Protein AF-D3SUG8-F1 (afdb_monomer_lite)

pLDDT: mean 77.06, std 14.97, range [38.28, 94.25]

Sequence (191 aa):
MTDEDDLIGHPLEKVPTREPDDTCNGRRKQKQDGQIVRDGEDRVLFGGYCQLTSGWGTEIDHGRCRKHGGGSTGPKTEEGKETSSQNALKHGAFCEHFTSSLTEGESEAFEDAYDHLGDPGDAQDVARAAASMCLLQFRRSGDERFLRRFEGLCDKFGIAPADELEVSGSVTLEDAFMRNLKQANGHEVDD

Structure (mmCIF, N/CA/C/O backbone):
data_AF-D3SUG8-F1
#
_entry.id   AF-D3SUG8-F1
#
loop_
_atom_site.group_PDB
_atom_site.id
_atom_site.type_symbol
_atom_site.label_atom_id
_atom_site.label_alt_id
_atom_site.label_comp_id
_atom_site.label_asym_id
_atom_site.label_entity_id
_atom_site.label_seq_id
_atom_site.pdbx_PDB_ins_code
_atom_site.Cartn_x
_atom_site.Cartn_y
_atom_site.Cartn_z
_atom_site.occupancy
_atom_site.B_iso_or_equiv
_atom_site.auth_seq_id
_atom_site.auth_comp_id
_atom_site.auth_asym_id
_atom_site.auth_atom_id
_atom_site.pdbx_PDB_model_num
ATOM 1 N N . MET A 1 1 ? 29.058 -10.458 -23.367 1.00 58.41 1 MET A N 1
ATOM 2 C CA . MET A 1 1 ? 27.812 -9.667 -23.362 1.00 58.41 1 MET A CA 1
ATOM 3 C C . MET A 1 1 ? 26.737 -10.634 -23.820 1.00 58.41 1 MET A C 1
ATOM 5 O O . MET A 1 1 ? 26.926 -11.200 -24.885 1.00 58.41 1 MET A O 1
ATOM 9 N N . THR A 1 2 ? 25.750 -10.964 -22.986 1.00 70.94 2 THR A N 1
ATOM 10 C CA . THR A 1 2 ? 24.701 -11.926 -23.372 1.00 70.94 2 THR A CA 1
ATOM 11 C C . THR A 1 2 ? 23.875 -11.325 -24.499 1.00 70.94 2 THR A C 1
ATOM 13 O O . THR A 1 2 ? 23.474 -10.160 -24.383 1.00 70.94 2 THR A O 1
ATOM 16 N N . ASP A 1 3 ? 23.668 -12.087 -25.568 1.00 84.69 3 ASP A N 1
ATOM 17 C CA . ASP A 1 3 ? 22.854 -11.639 -26.691 1.00 84.69 3 ASP A CA 1
ATOM 18 C C . ASP A 1 3 ? 21.400 -11.433 -26.230 1.00 84.69 3 ASP A C 1
ATOM 20 O O . ASP A 1 3 ? 20.927 -12.102 -25.310 1.00 84.69 3 ASP A O 1
ATOM 24 N N . GLU A 1 4 ? 20.703 -10.449 -26.798 1.00 84.94 4 GLU A N 1
ATOM 25 C CA . GLU A 1 4 ? 19.290 -10.207 -26.475 1.00 84.94 4 GLU A CA 1
ATOM 26 C C . GLU A 1 4 ? 18.428 -11.406 -26.875 1.00 84.94 4 GLU A C 1
ATOM 28 O O . GLU A 1 4 ? 17.533 -11.787 -26.117 1.00 84.94 4 GLU A O 1
ATOM 33 N N . ASP A 1 5 ? 18.743 -12.021 -28.014 1.00 86.62 5 ASP A N 1
ATOM 34 C CA . ASP A 1 5 ? 18.001 -13.158 -28.555 1.00 86.62 5 ASP A CA 1
ATOM 35 C C . ASP A 1 5 ? 18.054 -14.378 -27.623 1.00 86.62 5 ASP A C 1
ATOM 37 O O . ASP A 1 5 ? 17.048 -15.071 -27.464 1.00 86.62 5 ASP A O 1
ATOM 41 N N . ASP A 1 6 ? 19.167 -14.569 -26.906 1.00 88.81 6 ASP A N 1
ATOM 42 C CA . ASP A 1 6 ? 19.329 -15.633 -25.906 1.00 88.81 6 ASP A CA 1
ATOM 43 C C . ASP A 1 6 ? 18.456 -15.421 -24.658 1.00 88.81 6 ASP A C 1
ATOM 45 O O . ASP A 1 6 ? 18.226 -16.346 -23.882 1.00 88.81 6 ASP A O 1
ATOM 49 N N . LEU A 1 7 ? 17.981 -14.194 -24.423 1.00 89.81 7 LEU A N 1
ATOM 50 C CA . LEU A 1 7 ? 17.173 -13.840 -23.254 1.00 89.81 7 LEU A CA 1
ATOM 51 C C . LEU A 1 7 ? 15.669 -13.917 -23.545 1.00 89.81 7 LEU A C 1
ATOM 53 O O . LEU A 1 7 ? 14.864 -13.947 -22.606 1.00 89.81 7 LEU A O 1
ATOM 57 N N . ILE A 1 8 ? 15.265 -13.940 -24.818 1.00 88.75 8 ILE A N 1
ATOM 58 C CA . ILE A 1 8 ? 13.855 -14.013 -25.213 1.00 88.75 8 ILE A CA 1
ATOM 59 C C . ILE A 1 8 ? 13.256 -15.333 -24.721 1.00 88.75 8 ILE A C 1
ATOM 61 O O . ILE A 1 8 ? 13.786 -16.413 -24.953 1.00 88.75 8 ILE A O 1
ATOM 65 N N . GLY A 1 9 ? 12.117 -15.245 -24.034 1.00 88.00 9 GLY A N 1
ATOM 66 C CA . GLY A 1 9 ? 11.463 -16.411 -23.439 1.00 88.00 9 GLY A CA 1
ATOM 67 C C . GLY A 1 9 ? 11.942 -16.760 -22.025 1.00 88.00 9 GLY A C 1
ATOM 68 O O . GLY A 1 9 ? 11.391 -17.664 -21.403 1.00 88.00 9 GLY A O 1
ATOM 69 N N . HIS A 1 10 ? 12.900 -16.026 -21.455 1.00 90.75 10 HIS A N 1
ATOM 70 C CA . HIS A 1 10 ? 13.210 -16.160 -20.034 1.00 90.75 10 HIS A CA 1
ATOM 71 C C . HIS A 1 10 ? 12.203 -15.400 -19.151 1.00 90.75 10 HIS A C 1
ATOM 73 O O . HIS A 1 10 ? 11.642 -14.377 -19.567 1.00 90.75 10 HIS A O 1
ATOM 79 N N . PRO A 1 11 ? 11.989 -15.847 -17.897 1.00 90.94 11 PRO A N 1
ATOM 80 C CA . PRO A 1 11 ? 11.276 -15.063 -16.896 1.00 90.94 11 PRO A CA 1
ATOM 81 C C . PRO A 1 11 ? 11.934 -13.693 -16.699 1.00 90.94 11 PRO A C 1
ATOM 83 O O . PRO A 1 11 ? 13.156 -13.597 -16.581 1.00 90.94 11 PRO A O 1
ATOM 86 N N . LEU A 1 12 ? 11.125 -12.634 -16.612 1.00 86.06 12 LEU A N 1
ATOM 87 C CA . LEU A 1 12 ? 11.600 -11.245 -16.510 1.00 86.06 12 LEU A CA 1
ATOM 88 C C . LEU A 1 12 ? 12.596 -11.005 -15.369 1.00 86.06 12 LEU A C 1
ATOM 90 O O . LEU A 1 12 ? 13.524 -10.216 -15.522 1.00 86.06 12 LEU A O 1
ATOM 94 N N . GLU A 1 13 ? 12.406 -11.684 -14.241 1.00 87.06 13 GLU A N 1
ATOM 95 C CA . GLU A 1 13 ? 13.268 -11.616 -13.054 1.00 87.06 13 GLU A CA 1
ATOM 96 C C . GLU A 1 13 ? 14.693 -12.131 -13.304 1.00 87.06 13 GLU A C 1
ATOM 98 O O . GLU A 1 13 ? 15.634 -11.661 -12.671 1.00 87.06 13 GLU A O 1
ATOM 103 N N . LYS A 1 14 ? 14.861 -13.052 -14.260 1.00 89.75 14 LYS A N 1
ATOM 104 C CA . LYS A 1 14 ? 16.158 -13.630 -14.636 1.00 89.75 14 LYS A CA 1
ATOM 105 C C . LYS A 1 14 ? 16.859 -12.830 -15.731 1.00 89.75 14 LYS A C 1
ATOM 107 O O . LYS A 1 14 ? 18.033 -13.064 -16.001 1.00 89.75 14 LYS A O 1
ATOM 112 N N . VAL A 1 15 ? 16.148 -11.897 -16.364 1.00 91.69 15 VAL A N 1
ATOM 113 C CA . VAL A 1 15 ? 16.694 -11.055 -17.427 1.00 91.69 15 VAL A CA 1
ATOM 114 C C . VAL A 1 15 ? 17.345 -9.813 -16.815 1.00 91.69 15 VAL A C 1
ATOM 116 O O . VAL A 1 15 ? 16.663 -9.064 -16.101 1.00 91.69 15 VAL A O 1
ATOM 119 N N . PRO A 1 16 ? 18.637 -9.556 -17.101 1.00 90.88 16 PRO A N 1
ATOM 120 C CA . PRO A 1 16 ? 19.359 -8.439 -16.513 1.00 90.88 16 PRO A CA 1
ATOM 121 C C . PRO A 1 16 ? 18.741 -7.097 -16.913 1.00 90.88 16 PRO A C 1
ATOM 123 O O . PRO A 1 16 ? 18.296 -6.889 -18.046 1.00 90.88 16 PRO A O 1
ATOM 126 N N . THR A 1 17 ? 18.740 -6.151 -15.979 1.00 90.25 17 THR A N 1
ATOM 127 C CA . THR A 1 17 ? 18.403 -4.759 -16.283 1.00 90.25 17 THR A CA 1
ATOM 128 C C . THR A 1 17 ? 19.570 -4.120 -17.034 1.00 90.25 17 THR A C 1
ATOM 130 O O . THR A 1 17 ? 20.716 -4.239 -16.608 1.00 90.25 17 THR A O 1
ATOM 133 N N . ARG A 1 18 ? 19.282 -3.439 -18.146 1.00 90.19 18 ARG A N 1
ATOM 134 C CA . ARG A 1 18 ? 20.259 -2.649 -18.910 1.00 90.19 18 ARG A CA 1
ATOM 135 C C . ARG A 1 18 ? 19.971 -1.173 -18.729 1.00 90.19 18 ARG A C 1
ATOM 137 O O . ARG A 1 18 ? 18.805 -0.793 -18.835 1.00 90.19 18 ARG A O 1
ATOM 144 N N . GLU A 1 19 ? 20.985 -0.360 -18.460 1.00 89.38 19 GLU A N 1
ATOM 145 C CA . GLU A 1 19 ? 20.823 1.096 -18.409 1.00 89.38 19 GLU A CA 1
ATOM 146 C C . GLU A 1 19 ? 20.481 1.666 -19.799 1.00 89.38 19 GLU A C 1
ATOM 148 O O . GLU A 1 19 ? 20.819 1.047 -20.813 1.00 89.38 19 GLU A O 1
ATOM 153 N N . PRO A 1 20 ? 19.755 2.793 -19.874 1.00 91.06 20 PRO A N 1
ATOM 154 C CA . PRO A 1 20 ? 19.534 3.493 -21.134 1.00 91.06 20 PRO A CA 1
ATOM 155 C C . PRO A 1 20 ? 20.860 3.955 -21.745 1.00 91.06 20 PRO A C 1
ATOM 157 O O . PRO A 1 20 ? 21.745 4.422 -21.030 1.00 91.06 20 PRO A O 1
ATOM 160 N N . ASP A 1 21 ? 20.957 3.856 -23.063 1.00 91.38 21 ASP A N 1
ATOM 161 C CA . ASP A 1 21 ? 22.017 4.448 -23.880 1.00 91.38 21 ASP A CA 1
ATOM 162 C C . ASP A 1 21 ? 21.363 5.408 -24.889 1.00 91.38 21 ASP A C 1
ATOM 164 O O . ASP A 1 21 ? 20.515 6.215 -24.495 1.00 91.38 21 ASP A O 1
ATOM 168 N N . ASP A 1 22 ? 21.687 5.306 -26.178 1.00 92.88 22 ASP A N 1
ATOM 169 C CA . ASP A 1 22 ? 20.948 5.970 -27.261 1.00 92.88 22 ASP A CA 1
ATOM 170 C C . ASP A 1 22 ? 19.495 5.461 -27.367 1.00 92.88 22 ASP A C 1
ATOM 172 O O . ASP A 1 22 ? 18.615 6.109 -27.946 1.00 92.88 22 ASP A O 1
ATOM 176 N N . THR A 1 23 ? 19.218 4.308 -26.759 1.00 93.88 23 THR A N 1
ATOM 177 C CA . THR A 1 23 ? 17.913 3.666 -26.677 1.00 93.88 23 THR A CA 1
ATOM 178 C C . THR A 1 23 ? 17.447 3.495 -25.233 1.00 93.88 23 THR A C 1
ATOM 180 O O . THR A 1 23 ? 18.200 3.515 -24.259 1.00 93.88 23 THR A O 1
ATOM 183 N N . CYS A 1 24 ? 16.140 3.305 -25.079 1.00 93.50 24 CYS A N 1
ATOM 184 C CA . CYS A 1 24 ? 15.501 3.187 -23.781 1.00 93.50 24 CYS A CA 1
ATOM 185 C C . CYS A 1 24 ? 15.972 1.958 -22.991 1.00 93.50 24 CYS A C 1
ATOM 187 O O . CYS A 1 24 ? 15.951 2.020 -21.764 1.00 93.50 24 CYS A O 1
ATOM 189 N N . ASN A 1 25 ? 16.286 0.828 -23.634 1.00 94.00 25 ASN A N 1
ATOM 190 C CA . ASN A 1 25 ? 16.709 -0.434 -23.002 1.00 94.00 25 ASN A CA 1
ATOM 191 C C . ASN A 1 25 ? 15.768 -0.998 -21.910 1.00 94.00 25 ASN A C 1
ATOM 193 O O . ASN A 1 25 ? 16.164 -1.826 -21.088 1.00 94.00 25 ASN A O 1
ATOM 197 N N . GLY A 1 26 ? 14.512 -0.542 -21.844 1.00 92.00 26 GLY A N 1
ATOM 198 C CA . GLY A 1 26 ? 13.526 -1.036 -20.876 1.00 92.00 26 GLY A CA 1
ATOM 199 C C . GLY A 1 26 ? 13.092 -2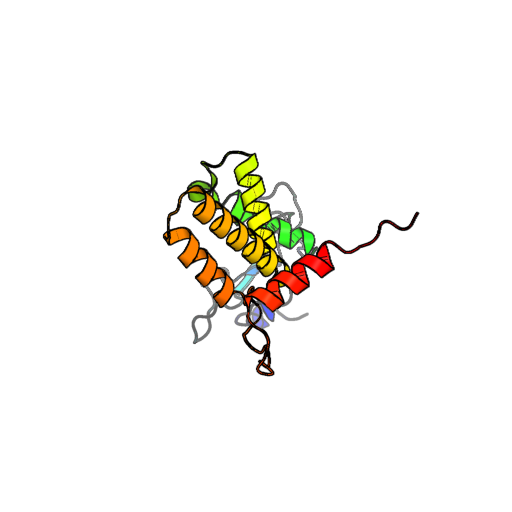.464 -21.211 1.00 92.00 26 GLY A C 1
ATOM 200 O O . GLY A 1 26 ? 12.877 -2.769 -22.382 1.00 92.00 26 GLY A O 1
ATOM 201 N N . ARG A 1 27 ? 12.959 -3.351 -20.215 1.00 93.31 27 ARG A N 1
ATOM 202 C CA . ARG A 1 27 ? 12.518 -4.738 -20.451 1.00 93.31 27 ARG A CA 1
ATOM 203 C C . ARG A 1 27 ? 11.072 -4.768 -20.945 1.00 93.31 27 ARG A C 1
ATOM 205 O O . ARG A 1 27 ? 10.195 -4.208 -20.291 1.00 93.31 27 ARG A O 1
ATOM 212 N N . ARG A 1 28 ? 10.811 -5.461 -22.056 1.00 91.50 28 ARG A N 1
ATOM 213 C CA . ARG A 1 28 ? 9.467 -5.610 -22.626 1.00 91.50 28 ARG A CA 1
ATOM 214 C C . ARG A 1 28 ? 8.963 -7.039 -22.486 1.00 91.50 28 ARG A C 1
ATOM 216 O O . ARG A 1 28 ? 9.722 -8.001 -22.475 1.00 91.50 28 ARG A O 1
ATOM 223 N N . LYS A 1 29 ? 7.639 -7.146 -22.411 1.00 90.12 29 LYS A N 1
ATOM 224 C CA . LYS A 1 29 ? 6.868 -8.401 -22.442 1.00 90.12 29 LYS A CA 1
ATOM 225 C C . LYS A 1 29 ? 6.418 -8.783 -23.857 1.00 90.12 29 LYS A C 1
ATOM 227 O O . LYS A 1 29 ? 5.952 -9.890 -24.099 1.00 90.12 29 LYS A O 1
ATOM 232 N N . GLN A 1 30 ? 6.512 -7.824 -24.773 1.00 88.50 30 GLN A N 1
ATOM 233 C CA . GLN A 1 30 ? 6.085 -7.936 -26.159 1.00 88.50 30 GLN A CA 1
ATOM 234 C C . GLN A 1 30 ? 7.294 -7.848 -27.079 1.00 88.50 30 GLN A C 1
ATOM 236 O O . GLN A 1 30 ? 8.174 -7.009 -26.860 1.00 88.50 30 GLN A O 1
ATOM 241 N N . LYS A 1 31 ? 7.281 -8.678 -28.121 1.00 83.06 31 LYS A N 1
ATOM 242 C CA . LYS A 1 31 ? 8.174 -8.560 -29.274 1.00 83.06 31 LYS A CA 1
ATOM 243 C C . LYS A 1 31 ? 7.852 -7.289 -30.072 1.00 83.06 31 LYS A C 1
ATOM 245 O O . LYS A 1 31 ? 6.847 -6.618 -29.835 1.00 83.06 31 LYS A O 1
ATOM 250 N N . GLN A 1 32 ? 8.713 -6.933 -31.028 1.00 74.38 32 GLN A N 1
ATOM 251 C CA . GLN A 1 32 ? 8.494 -5.759 -31.891 1.00 74.38 32 GLN A CA 1
ATOM 252 C C . GLN A 1 32 ? 7.224 -5.853 -32.753 1.00 74.38 32 GLN A C 1
ATOM 254 O O . GLN A 1 32 ? 6.655 -4.818 -33.085 1.00 74.38 32 GLN A O 1
ATOM 259 N N . ASP A 1 33 ? 6.756 -7.061 -33.061 1.00 77.75 33 ASP A N 1
ATOM 260 C CA . ASP A 1 33 ? 5.505 -7.327 -33.787 1.00 77.75 33 ASP A CA 1
ATOM 261 C C . ASP A 1 33 ? 4.237 -7.176 -32.917 1.00 77.75 33 ASP A C 1
ATOM 263 O O . ASP A 1 33 ? 3.121 -7.323 -33.412 1.00 77.75 33 ASP A O 1
ATOM 267 N N . GLY A 1 34 ? 4.392 -6.867 -31.623 1.00 77.38 34 GLY A N 1
ATOM 268 C CA . GLY A 1 34 ? 3.300 -6.718 -30.661 1.00 77.38 34 GLY A CA 1
ATOM 269 C C . GLY A 1 34 ? 2.868 -8.020 -29.980 1.00 77.38 34 GLY A C 1
ATOM 270 O O . GLY A 1 34 ? 2.023 -7.980 -29.082 1.00 77.38 34 GLY A O 1
ATOM 271 N N . GLN A 1 35 ? 3.454 -9.168 -30.334 1.00 85.44 35 GLN A N 1
ATOM 272 C CA . GLN A 1 35 ? 3.121 -10.447 -29.715 1.00 85.44 35 GLN A CA 1
ATOM 273 C C . GLN A 1 35 ? 3.680 -10.525 -28.287 1.00 85.44 35 GLN A C 1
ATOM 275 O O . GLN A 1 35 ? 4.876 -10.332 -28.056 1.00 85.44 35 GLN A O 1
ATOM 280 N N . ILE A 1 36 ? 2.817 -10.837 -27.314 1.00 86.56 36 ILE A N 1
ATOM 281 C CA . ILE A 1 36 ? 3.235 -11.125 -25.934 1.00 86.56 36 ILE A CA 1
ATOM 282 C C . ILE A 1 36 ? 3.888 -12.506 -25.904 1.00 86.56 36 ILE A C 1
ATOM 284 O O . ILE A 1 36 ? 3.292 -13.481 -26.360 1.00 86.56 36 ILE A O 1
ATOM 288 N N . VAL A 1 37 ? 5.091 -12.594 -25.340 1.00 86.12 37 VAL A N 1
ATOM 289 C CA . VAL A 1 37 ? 5.785 -13.874 -25.166 1.00 86.12 37 VAL A CA 1
ATOM 290 C C . VAL A 1 37 ? 5.270 -14.539 -23.894 1.00 86.12 37 VAL A C 1
ATOM 292 O O . VAL A 1 37 ? 5.274 -13.917 -22.830 1.00 86.12 37 VAL A O 1
ATOM 295 N N . ARG A 1 38 ? 4.801 -15.784 -24.002 1.00 89.56 38 ARG A N 1
ATOM 296 C CA . ARG A 1 38 ? 4.281 -16.567 -22.875 1.00 89.56 38 ARG A CA 1
ATOM 297 C C . ARG A 1 38 ? 4.827 -17.992 -22.879 1.00 89.56 38 ARG A C 1
ATOM 299 O O . ARG A 1 38 ? 5.197 -18.484 -23.944 1.00 89.56 38 ARG A O 1
ATOM 306 N N . ASP A 1 39 ? 4.895 -18.625 -21.710 1.00 86.44 39 ASP A N 1
ATOM 307 C CA . ASP A 1 39 ? 5.212 -20.055 -21.584 1.00 86.44 39 ASP A CA 1
ATOM 308 C C . ASP A 1 39 ? 3.958 -20.944 -21.722 1.00 86.44 39 ASP A C 1
ATOM 310 O O . ASP A 1 39 ? 2.848 -20.465 -21.961 1.00 86.44 39 ASP A O 1
ATOM 314 N N . GLY A 1 40 ? 4.141 -22.262 -21.578 1.00 80.94 40 GLY A N 1
ATOM 315 C CA . GLY A 1 40 ? 3.051 -23.245 -21.609 1.00 80.94 40 GLY A CA 1
ATOM 316 C C . GLY A 1 40 ? 2.066 -23.154 -20.435 1.00 80.94 40 GLY A C 1
ATOM 317 O O . GLY A 1 40 ? 1.030 -23.810 -20.477 1.00 80.94 40 GLY A O 1
ATOM 318 N N . GLU A 1 41 ? 2.359 -22.340 -19.418 1.00 86.25 41 GLU A N 1
ATOM 319 C CA . GLU A 1 41 ? 1.502 -22.066 -18.258 1.00 86.25 41 GLU A CA 1
ATOM 320 C C . GLU A 1 41 ? 0.912 -20.640 -18.308 1.00 86.25 41 GLU A C 1
ATOM 322 O O . GLU A 1 41 ? 0.441 -20.120 -17.298 1.00 86.25 41 GLU A O 1
ATOM 327 N N . ASP A 1 42 ? 0.936 -19.998 -19.484 1.00 84.81 42 ASP A N 1
ATOM 328 C CA . ASP A 1 42 ? 0.433 -18.642 -19.749 1.00 84.81 42 ASP A CA 1
ATOM 329 C C . ASP A 1 42 ? 1.176 -17.509 -19.004 1.00 84.81 42 ASP A C 1
ATOM 331 O O . ASP A 1 42 ? 0.739 -16.349 -19.014 1.00 84.81 42 ASP A O 1
ATOM 335 N N . ARG A 1 43 ? 2.342 -17.784 -18.401 1.00 85.38 43 ARG A N 1
ATOM 336 C CA . ARG A 1 43 ? 3.149 -16.767 -17.708 1.00 85.38 43 ARG A CA 1
ATOM 337 C C . ARG A 1 43 ? 3.855 -15.876 -18.712 1.00 85.38 43 ARG A C 1
ATOM 339 O O . ARG A 1 43 ? 4.375 -16.341 -19.721 1.00 85.38 43 ARG A O 1
ATOM 346 N N . VAL A 1 44 ? 3.913 -14.579 -18.419 1.00 87.44 44 VAL A N 1
ATOM 347 C CA . VAL A 1 44 ? 4.513 -13.600 -19.329 1.00 87.44 44 VAL A CA 1
ATOM 348 C C . VAL A 1 44 ? 6.037 -13.608 -19.228 1.00 87.44 44 VAL A C 1
ATOM 350 O O . VAL A 1 44 ? 6.605 -13.398 -18.155 1.00 87.44 44 VAL A O 1
ATOM 353 N N . LEU A 1 45 ? 6.685 -13.788 -20.372 1.00 91.38 45 LEU A N 1
ATOM 354 C CA . LEU A 1 45 ? 8.130 -13.883 -20.524 1.00 91.38 45 LEU A CA 1
ATOM 355 C C . LEU A 1 45 ? 8.710 -12.595 -21.115 1.00 91.38 45 LEU A C 1
ATOM 357 O O . LEU A 1 45 ? 7.998 -11.697 -21.573 1.00 91.38 45 LEU A O 1
ATOM 361 N N . PHE A 1 46 ? 10.034 -12.498 -21.097 1.00 93.19 46 PHE A N 1
ATOM 362 C CA . PHE A 1 46 ? 10.752 -11.415 -21.748 1.00 93.19 46 PHE A CA 1
ATOM 363 C C . PHE A 1 46 ? 10.642 -11.509 -23.276 1.00 93.19 46 PHE A C 1
ATOM 365 O O . PHE A 1 46 ? 10.880 -12.562 -23.867 1.00 93.19 46 PHE A O 1
ATOM 372 N N . GLY A 1 47 ? 10.286 -10.389 -23.907 1.00 91.50 47 GLY A N 1
ATOM 373 C CA . GLY A 1 47 ? 10.119 -10.250 -25.357 1.00 91.50 47 GLY A CA 1
ATOM 374 C C . GLY A 1 47 ? 11.125 -9.313 -26.029 1.00 91.50 47 GLY A C 1
ATOM 375 O O . GLY A 1 47 ? 10.957 -9.023 -27.210 1.00 91.50 47 GLY A O 1
ATOM 376 N N . GLY A 1 48 ? 12.127 -8.820 -25.292 1.00 94.00 48 GLY A N 1
ATOM 377 C CA . GLY A 1 48 ? 13.187 -7.946 -25.806 1.00 94.00 48 GLY A CA 1
ATOM 378 C C . GLY A 1 48 ? 13.320 -6.612 -25.061 1.00 94.00 48 GLY A C 1
ATOM 379 O O . GLY A 1 48 ? 12.477 -6.234 -24.239 1.00 94.00 48 GLY A O 1
ATOM 380 N N . TYR A 1 49 ? 14.374 -5.858 -25.359 1.00 94.25 49 TYR A N 1
ATOM 381 C CA . TYR A 1 49 ? 14.618 -4.523 -24.808 1.00 94.25 49 TYR A CA 1
ATOM 382 C C . TYR A 1 49 ? 13.968 -3.436 -25.663 1.00 94.25 49 TYR A C 1
ATOM 384 O O . TYR A 1 49 ? 13.775 -3.586 -26.866 1.00 94.25 49 TYR A O 1
ATOM 392 N N . CYS A 1 50 ? 13.548 -2.340 -25.036 1.00 93.06 50 CYS A N 1
ATOM 393 C CA . CYS A 1 50 ? 12.905 -1.221 -25.713 1.00 93.06 50 CYS A CA 1
ATOM 394 C C . CYS A 1 50 ? 13.897 -0.455 -26.589 1.00 93.06 50 CYS A C 1
ATOM 396 O O . CYS A 1 50 ? 14.784 0.209 -26.067 1.00 93.06 50 CYS A O 1
ATOM 398 N N . GLN A 1 51 ? 13.653 -0.473 -27.898 1.00 93.31 51 GLN A N 1
ATOM 399 C CA . GLN A 1 51 ? 14.483 0.182 -28.914 1.00 93.31 51 GLN A CA 1
ATOM 400 C C . GLN A 1 51 ? 14.012 1.608 -29.262 1.00 93.31 51 GLN A C 1
ATOM 402 O O . GLN A 1 51 ? 14.454 2.192 -30.244 1.00 93.31 51 GLN A O 1
ATOM 407 N N . LEU A 1 52 ? 13.068 2.176 -28.497 1.00 93.31 52 LEU A N 1
ATOM 408 C CA . LEU A 1 52 ? 12.725 3.596 -28.640 1.00 93.31 52 LEU A CA 1
ATOM 409 C C . LEU A 1 52 ? 13.925 4.447 -28.234 1.00 93.31 52 LEU A C 1
ATOM 411 O O . LEU A 1 52 ? 14.631 4.074 -27.296 1.00 93.31 52 LEU A O 1
ATOM 415 N N . THR A 1 53 ? 14.099 5.596 -28.885 1.00 94.06 53 THR A N 1
ATOM 416 C CA . THR A 1 53 ? 15.136 6.572 -28.538 1.00 94.06 53 THR A CA 1
ATOM 417 C C . THR A 1 53 ? 15.102 6.898 -27.043 1.00 94.06 53 THR A C 1
ATOM 419 O O . THR A 1 53 ? 14.029 6.958 -26.427 1.00 94.06 53 THR A O 1
ATOM 422 N N . SER A 1 54 ? 16.283 7.081 -26.457 1.00 93.31 54 SER A N 1
ATOM 423 C CA . SER A 1 54 ? 16.448 7.593 -25.094 1.00 93.31 54 SER A CA 1
ATOM 424 C C . SER A 1 54 ? 15.585 8.846 -24.881 1.00 93.31 54 SER A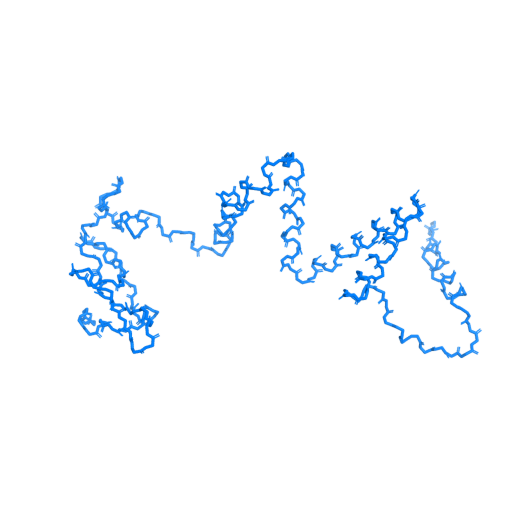 C 1
ATOM 426 O O . SER A 1 54 ? 15.436 9.661 -25.790 1.00 93.31 54 SER A O 1
ATOM 428 N N . GLY A 1 55 ? 14.909 8.957 -23.735 1.00 89.94 55 GLY A N 1
ATOM 429 C CA . GLY A 1 55 ? 14.033 10.101 -23.436 1.00 89.94 55 GLY A CA 1
ATOM 430 C C . GLY A 1 55 ? 12.754 10.215 -24.287 1.00 89.94 55 GLY A C 1
ATOM 431 O O . GLY A 1 55 ? 11.968 11.144 -24.097 1.00 89.94 55 GLY A O 1
ATOM 432 N N . TRP A 1 56 ? 12.474 9.272 -25.202 1.00 93.94 56 TRP A N 1
ATOM 433 C CA . TRP A 1 56 ? 11.330 9.386 -26.115 1.00 93.94 56 TRP A CA 1
ATOM 434 C C . TRP A 1 56 ? 10.003 9.612 -25.374 1.00 93.94 56 TRP A C 1
ATOM 436 O O . TRP A 1 56 ? 9.606 8.833 -24.497 1.00 93.94 56 TRP A O 1
ATOM 446 N N . GLY A 1 57 ? 9.297 10.675 -25.764 1.00 90.69 57 GLY A N 1
ATOM 447 C CA . GLY A 1 57 ? 8.020 11.072 -25.174 1.00 90.69 57 GLY A CA 1
ATOM 448 C C . GLY A 1 57 ? 8.129 11.704 -23.781 1.00 90.69 57 GLY A C 1
ATOM 449 O O . GLY A 1 57 ? 7.114 11.778 -23.091 1.00 90.69 57 GLY A O 1
ATOM 450 N N . THR A 1 58 ? 9.321 12.115 -23.352 1.00 88.75 58 THR A N 1
ATOM 451 C CA . THR A 1 58 ? 9.555 12.837 -22.093 1.00 88.75 58 THR A CA 1
ATOM 452 C C . THR A 1 58 ? 10.099 14.242 -22.363 1.00 88.75 58 THR A C 1
ATOM 454 O O . THR A 1 58 ? 10.388 14.579 -23.508 1.00 88.75 58 THR A O 1
ATOM 457 N N . GLU A 1 59 ? 10.219 15.066 -21.320 1.00 88.06 59 GLU A N 1
ATOM 458 C CA . GLU A 1 59 ? 10.839 16.400 -21.403 1.00 88.06 59 GLU A CA 1
ATOM 459 C C . GLU A 1 59 ? 12.377 16.354 -21.355 1.00 88.06 59 GLU A C 1
ATOM 461 O O . GLU A 1 59 ? 13.029 17.381 -21.520 1.00 88.06 59 GLU A O 1
ATOM 466 N N . ILE A 1 60 ? 12.956 15.167 -21.143 1.00 82.88 60 ILE A N 1
ATOM 467 C CA . ILE A 1 60 ? 14.399 14.924 -21.172 1.00 82.88 60 ILE A CA 1
ATOM 468 C C . ILE A 1 60 ? 14.779 14.175 -22.454 1.00 82.88 60 ILE A C 1
ATOM 470 O O . ILE A 1 60 ? 14.012 13.369 -22.979 1.00 82.88 60 ILE A O 1
ATOM 474 N N . ASP A 1 61 ? 15.972 14.446 -22.970 1.00 85.44 61 ASP A N 1
ATOM 475 C CA . ASP A 1 61 ? 16.511 13.879 -24.213 1.00 85.44 61 ASP A CA 1
ATOM 476 C C . ASP A 1 61 ? 17.317 12.584 -24.001 1.00 85.44 61 ASP A C 1
ATOM 478 O O . ASP A 1 61 ? 17.771 11.961 -24.958 1.00 85.44 61 ASP A O 1
ATOM 482 N N . HIS A 1 62 ? 17.460 12.153 -22.747 1.00 87.69 62 HIS A N 1
ATOM 483 C CA . HIS A 1 62 ? 18.198 10.963 -22.342 1.00 87.69 62 HIS A CA 1
ATOM 484 C C . HIS A 1 62 ? 17.436 10.175 -21.269 1.00 87.69 62 HIS A C 1
ATOM 486 O O . HIS A 1 62 ? 16.572 10.701 -20.572 1.00 87.69 62 HIS A O 1
ATOM 492 N N . GLY A 1 63 ? 17.755 8.890 -21.117 1.00 89.12 63 GLY A N 1
ATOM 493 C CA . GLY A 1 63 ? 17.153 8.013 -20.113 1.00 89.12 63 GLY A CA 1
ATOM 494 C C . GLY A 1 63 ? 16.001 7.160 -20.652 1.00 89.12 63 GLY A C 1
ATOM 495 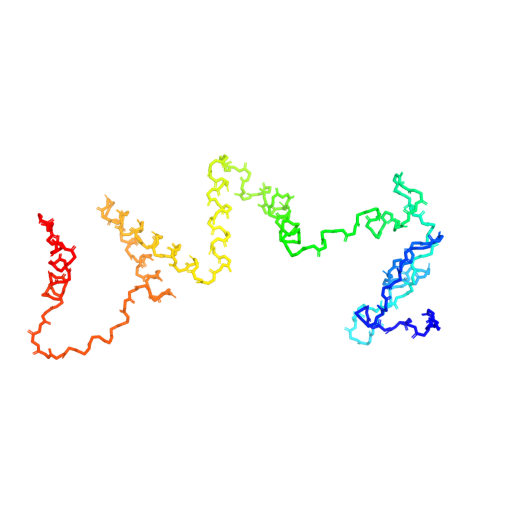O O . GLY A 1 63 ? 15.860 6.921 -21.854 1.00 89.12 63 GLY A O 1
ATOM 496 N N . ARG A 1 64 ? 15.155 6.628 -19.760 1.00 92.44 64 ARG A N 1
ATOM 497 C CA . ARG A 1 64 ? 14.038 5.773 -20.194 1.00 92.44 64 ARG A CA 1
ATOM 498 C C . ARG A 1 64 ? 13.019 6.598 -20.981 1.00 92.44 64 ARG A C 1
ATOM 500 O O . ARG A 1 64 ? 12.825 7.780 -20.735 1.00 92.44 64 ARG A O 1
ATOM 507 N N . CYS A 1 65 ? 12.313 5.957 -21.908 1.00 92.69 65 CYS A N 1
ATOM 508 C CA . CYS A 1 65 ? 11.172 6.580 -22.580 1.00 92.69 65 CYS A CA 1
ATOM 509 C C . CYS A 1 65 ? 9.963 6.703 -21.635 1.00 92.69 65 CYS A C 1
ATOM 511 O O . CYS A 1 65 ? 9.885 6.012 -20.612 1.00 92.69 65 CYS A O 1
ATOM 513 N N . ARG A 1 66 ? 8.948 7.480 -22.033 1.00 90.56 66 ARG A N 1
ATOM 514 C CA . ARG A 1 66 ? 7.693 7.670 -21.275 1.00 90.56 66 ARG A CA 1
ATOM 515 C C . ARG A 1 66 ? 7.000 6.365 -20.878 1.00 90.56 66 ARG A C 1
ATOM 517 O O . ARG A 1 66 ? 6.347 6.298 -19.845 1.00 90.56 66 ARG A O 1
ATOM 524 N N . LYS A 1 67 ? 7.131 5.316 -21.697 1.00 89.19 67 LYS A N 1
ATOM 525 C CA . LYS A 1 67 ? 6.518 4.001 -21.437 1.00 89.19 67 LYS A CA 1
ATOM 526 C C . LYS A 1 67 ? 7.260 3.173 -20.382 1.00 89.19 67 LYS A C 1
ATOM 528 O O . LYS A 1 67 ? 6.717 2.181 -19.915 1.00 89.19 67 LYS A O 1
ATOM 533 N N . HIS A 1 68 ? 8.482 3.558 -20.022 1.00 88.81 68 HIS A N 1
ATOM 534 C CA . HIS A 1 68 ? 9.337 2.833 -19.080 1.00 88.81 68 HIS A CA 1
ATOM 535 C C . HIS A 1 68 ? 9.827 3.738 -17.938 1.00 88.81 68 HIS A C 1
ATOM 537 O O . HIS A 1 68 ? 10.961 3.600 -17.490 1.00 88.81 68 HIS A O 1
ATOM 543 N N . GLY A 1 69 ? 8.975 4.662 -17.479 1.00 83.19 69 GLY A N 1
ATOM 544 C CA . GLY A 1 69 ? 9.228 5.520 -16.311 1.00 83.19 69 GLY A CA 1
ATOM 545 C C . GLY A 1 69 ? 9.836 6.890 -16.625 1.00 83.19 69 GLY A C 1
ATOM 546 O O . GLY A 1 69 ? 9.798 7.787 -15.787 1.00 83.19 69 GLY A O 1
ATOM 547 N N . GLY A 1 70 ? 10.323 7.112 -17.847 1.00 84.81 70 GLY A N 1
ATOM 548 C CA . GLY A 1 70 ? 10.940 8.387 -18.200 1.00 84.81 70 GLY A CA 1
ATOM 549 C C . GLY A 1 70 ? 12.186 8.695 -17.359 1.00 84.81 70 GLY A C 1
ATOM 550 O O . GLY A 1 70 ? 13.007 7.818 -17.093 1.00 84.81 70 GLY A O 1
ATOM 551 N N . GLY A 1 71 ? 12.293 9.938 -16.882 1.00 69.69 71 GLY A N 1
ATOM 552 C CA . GLY A 1 71 ? 13.308 10.345 -15.901 1.00 69.69 71 GLY A CA 1
ATOM 553 C C . GLY A 1 71 ? 13.053 9.849 -14.473 1.00 69.69 71 GLY A C 1
ATOM 554 O O . GLY A 1 71 ? 13.931 9.959 -13.621 1.00 69.69 71 GLY A O 1
ATOM 555 N N . SER A 1 72 ? 11.873 9.287 -14.192 1.00 70.75 72 SER A N 1
ATOM 556 C CA . SER A 1 72 ? 11.541 8.751 -12.875 1.00 70.75 72 SER A CA 1
ATOM 557 C C . SER A 1 72 ? 11.807 7.248 -12.832 1.00 70.75 72 SER A C 1
ATOM 559 O O . SER A 1 72 ? 11.202 6.463 -13.560 1.00 70.75 72 SER A O 1
ATOM 561 N N . THR A 1 73 ? 12.708 6.823 -11.946 1.00 65.25 73 THR A N 1
ATOM 562 C CA . THR A 1 73 ? 12.948 5.391 -11.669 1.00 65.25 73 THR A CA 1
ATOM 563 C C . THR A 1 73 ? 12.132 4.877 -10.482 1.00 65.25 73 THR A C 1
ATOM 565 O O . THR A 1 73 ? 12.352 3.759 -10.021 1.00 65.25 73 THR A O 1
ATOM 568 N N . GLY A 1 74 ? 11.174 5.683 -10.012 1.00 67.25 74 GLY A N 1
ATOM 569 C CA . GLY A 1 74 ? 10.503 5.476 -8.738 1.00 67.25 74 GLY A CA 1
ATOM 570 C C . GLY A 1 74 ? 11.441 5.709 -7.544 1.00 67.25 74 GLY A C 1
ATOM 571 O O . GLY A 1 74 ? 12.654 5.885 -7.707 1.00 67.25 74 GLY A O 1
ATOM 572 N N . PRO A 1 75 ? 10.891 5.738 -6.327 1.00 71.88 75 PRO A N 1
ATOM 573 C CA . PRO A 1 75 ? 11.694 5.821 -5.119 1.00 71.88 75 PRO A CA 1
ATOM 574 C C . PRO A 1 75 ? 12.566 4.570 -4.952 1.00 71.88 75 PRO A C 1
ATOM 576 O O . PRO A 1 75 ? 12.091 3.438 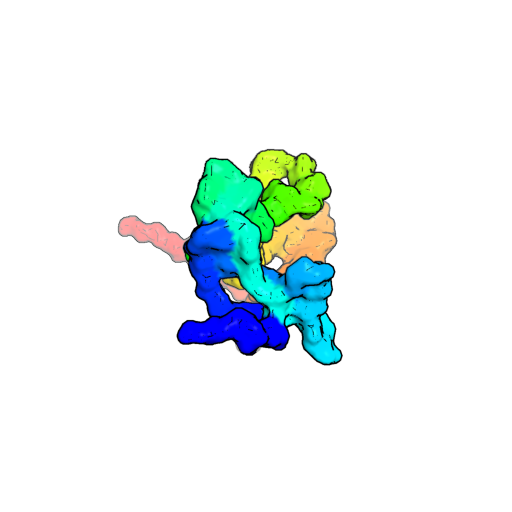-5.043 1.00 71.88 75 PRO A O 1
ATOM 579 N N . LYS A 1 76 ? 13.868 4.778 -4.718 1.00 76.69 76 LYS A N 1
ATOM 580 C CA . LYS A 1 76 ? 14.844 3.688 -4.534 1.00 76.69 76 LYS A CA 1
ATOM 581 C C . LYS A 1 76 ? 15.015 3.263 -3.074 1.00 76.69 76 LYS A C 1
ATOM 583 O O . LYS A 1 76 ? 15.590 2.207 -2.825 1.00 76.69 76 LYS A O 1
ATOM 588 N N . THR A 1 77 ? 14.538 4.076 -2.137 1.00 78.19 77 THR A N 1
ATOM 589 C CA . THR A 1 77 ? 14.566 3.816 -0.693 1.00 78.19 77 THR A CA 1
ATOM 590 C C . THR A 1 77 ? 13.300 3.081 -0.256 1.00 78.19 77 THR A C 1
ATOM 592 O O . THR A 1 77 ? 12.262 3.224 -0.902 1.00 78.19 77 THR A O 1
ATOM 595 N N . GLU A 1 78 ? 13.370 2.307 0.830 1.00 73.31 78 GLU A N 1
ATOM 596 C CA . GLU A 1 78 ? 12.187 1.629 1.389 1.00 73.31 78 GLU A CA 1
ATOM 597 C C . GLU A 1 78 ? 11.114 2.633 1.830 1.00 73.31 78 GLU A C 1
ATOM 599 O O . GLU A 1 78 ? 9.978 2.530 1.384 1.00 73.31 78 GLU A O 1
ATOM 604 N N . GLU A 1 79 ? 11.502 3.692 2.543 1.00 73.50 79 GLU A N 1
ATOM 605 C CA . GLU A 1 79 ? 10.610 4.799 2.933 1.00 73.50 79 GLU A CA 1
ATOM 606 C C . GLU A 1 79 ? 9.904 5.443 1.724 1.00 73.50 79 GLU A C 1
ATOM 608 O O . GLU A 1 79 ? 8.708 5.740 1.740 1.00 73.50 79 GLU A O 1
ATOM 613 N N . GLY A 1 80 ? 10.628 5.618 0.614 1.00 72.69 80 GLY A N 1
ATOM 614 C CA . GLY A 1 80 ? 10.044 6.180 -0.596 1.00 72.69 80 GLY A CA 1
ATOM 615 C C . GLY A 1 80 ? 9.073 5.211 -1.278 1.00 72.69 80 GLY A C 1
ATOM 616 O O . GLY A 1 80 ? 8.062 5.648 -1.830 1.00 72.69 80 GLY A O 1
ATOM 617 N N . LYS A 1 81 ? 9.352 3.901 -1.254 1.00 76.69 81 LYS A N 1
ATOM 618 C CA . LYS A 1 81 ? 8.434 2.878 -1.781 1.00 76.69 81 LYS A CA 1
ATOM 619 C C . LYS A 1 81 ? 7.154 2.808 -0.958 1.00 76.69 81 LYS A C 1
ATOM 621 O O . LYS A 1 81 ? 6.087 2.716 -1.556 1.00 76.69 81 LYS A O 1
ATOM 626 N N . GLU A 1 82 ? 7.268 2.892 0.363 1.00 70.00 82 GLU A N 1
ATOM 627 C CA . GLU A 1 82 ? 6.144 2.942 1.299 1.00 70.00 82 GLU A CA 1
ATOM 628 C C . GLU A 1 82 ? 5.286 4.186 1.060 1.00 70.00 82 GLU A C 1
ATOM 630 O O . GLU A 1 82 ? 4.092 4.088 0.802 1.00 70.00 82 GLU A O 1
ATOM 635 N N . THR A 1 83 ? 5.905 5.360 0.950 1.00 69.75 83 THR A N 1
ATOM 636 C CA . THR A 1 83 ? 5.180 6.583 0.570 1.00 69.75 83 THR A CA 1
ATOM 637 C C . THR A 1 83 ? 4.493 6.437 -0.795 1.00 69.75 83 THR A C 1
ATOM 639 O O . THR A 1 83 ? 3.361 6.876 -0.996 1.00 69.75 83 THR A O 1
ATOM 642 N N . SER A 1 84 ? 5.153 5.795 -1.765 1.00 68.25 84 SER A N 1
ATOM 643 C CA . SER A 1 84 ? 4.577 5.594 -3.097 1.00 68.25 84 SER A CA 1
ATOM 644 C C . SER A 1 84 ? 3.448 4.562 -3.126 1.00 68.25 84 SER A C 1
ATOM 646 O O . SER A 1 84 ? 2.600 4.664 -4.017 1.00 68.25 84 SER A O 1
ATOM 648 N N . SER A 1 85 ? 3.428 3.564 -2.238 1.00 67.75 85 SER A N 1
ATOM 649 C CA . SER A 1 85 ? 2.349 2.568 -2.187 1.00 67.75 85 SER A CA 1
ATOM 650 C C . SER A 1 85 ? 1.061 3.177 -1.624 1.00 67.75 85 SER A C 1
ATOM 652 O O . SER A 1 85 ? -0.028 2.839 -2.091 1.00 67.75 85 SER A O 1
ATOM 654 N N . GLN A 1 86 ? 1.191 4.168 -0.738 1.00 65.81 86 GLN A N 1
ATOM 655 C CA . GLN A 1 86 ? 0.086 4.947 -0.173 1.00 65.81 86 GLN A CA 1
ATOM 656 C C . GLN A 1 86 ? -0.664 5.800 -1.221 1.00 65.81 86 GLN A C 1
ATOM 658 O O . GLN A 1 86 ? -1.809 6.191 -1.006 1.00 65.81 86 GLN A O 1
ATOM 663 N N . ASN A 1 87 ? -0.097 6.038 -2.413 1.00 63.88 87 ASN A N 1
ATOM 664 C CA . ASN A 1 87 ? -0.780 6.783 -3.485 1.00 63.88 87 ASN A CA 1
ATOM 665 C C . ASN A 1 87 ? -2.103 6.138 -3.930 1.00 63.88 87 ASN A C 1
ATOM 667 O O . ASN A 1 87 ? -3.032 6.845 -4.316 1.00 63.88 87 ASN A O 1
ATOM 671 N N . ALA A 1 88 ? -2.210 4.807 -3.885 1.00 58.69 88 ALA A N 1
ATOM 672 C CA . ALA A 1 88 ? -3.458 4.118 -4.213 1.00 58.69 88 ALA A CA 1
ATOM 673 C C . ALA A 1 88 ? -4.549 4.361 -3.157 1.00 58.69 88 ALA A C 1
ATOM 675 O O . ALA A 1 88 ? -5.731 4.379 -3.496 1.00 58.69 88 ALA A O 1
ATOM 676 N N . LEU A 1 89 ? -4.156 4.583 -1.902 1.00 57.84 89 LEU A N 1
ATOM 677 C CA . LEU A 1 89 ? -5.067 4.939 -0.818 1.00 57.84 89 LEU A CA 1
ATOM 678 C C . LEU A 1 89 ? -5.489 6.403 -0.908 1.00 57.84 89 LEU A C 1
ATOM 680 O O . LEU A 1 89 ? -6.668 6.673 -0.750 1.00 57.84 89 LEU A O 1
ATOM 684 N N . LYS A 1 90 ? -4.570 7.309 -1.266 1.00 57.19 90 LYS A N 1
ATOM 685 C CA . LYS A 1 90 ? -4.825 8.761 -1.355 1.00 57.19 90 LYS A CA 1
ATOM 686 C C . LYS A 1 90 ? -5.532 9.207 -2.636 1.00 57.19 90 LYS A C 1
ATOM 688 O O . LYS A 1 90 ? -6.209 10.231 -2.655 1.00 57.19 90 LYS A O 1
ATOM 693 N N . HIS A 1 91 ? -5.360 8.466 -3.730 1.00 56.50 91 HIS A N 1
ATOM 694 C CA . HIS A 1 91 ? -5.840 8.874 -5.057 1.00 56.50 91 HIS A CA 1
ATOM 695 C C . HIS A 1 91 ? -6.525 7.753 -5.854 1.00 56.50 91 HIS A C 1
ATOM 697 O O . HIS A 1 91 ? -6.895 7.962 -7.008 1.00 56.50 91 HIS A O 1
ATOM 703 N N . GLY A 1 92 ? -6.677 6.554 -5.288 1.00 58.09 92 GLY A N 1
ATOM 704 C CA . GLY A 1 92 ? -7.356 5.440 -5.952 1.00 58.09 92 GLY A CA 1
ATOM 705 C C . GLY A 1 92 ? -8.868 5.417 -5.721 1.00 58.09 92 GLY A C 1
ATOM 706 O O . GLY A 1 92 ? -9.417 6.179 -4.928 1.00 58.09 92 GLY A O 1
ATOM 707 N N . ALA A 1 93 ? -9.541 4.465 -6.374 1.00 51.22 93 ALA A N 1
ATOM 708 C CA . ALA A 1 93 ? -10.996 4.273 -6.298 1.00 51.22 93 ALA A CA 1
ATOM 709 C C . ALA A 1 93 ? -11.529 4.058 -4.866 1.00 51.22 93 ALA A C 1
ATOM 711 O O . ALA A 1 93 ? -12.701 4.304 -4.591 1.00 51.22 93 ALA A O 1
ATOM 712 N N . PHE A 1 94 ? -10.673 3.604 -3.945 1.00 51.41 94 PHE A N 1
ATOM 713 C CA . PHE A 1 94 ? -11.015 3.490 -2.529 1.00 51.41 94 PHE A CA 1
ATOM 714 C C . PHE A 1 94 ? -11.226 4.874 -1.891 1.00 51.41 94 PHE A C 1
ATOM 716 O O . PHE A 1 94 ? -12.205 5.078 -1.179 1.00 51.41 94 PHE A O 1
ATOM 723 N N . CYS A 1 95 ? -10.379 5.848 -2.232 1.00 52.25 95 CYS A N 1
ATOM 724 C CA . CYS A 1 95 ? -10.462 7.217 -1.729 1.00 52.25 95 CYS A CA 1
ATOM 725 C C . CYS A 1 95 ? -11.706 7.949 -2.255 1.00 52.25 95 CYS A C 1
ATOM 727 O O . CYS A 1 95 ? -12.437 8.577 -1.492 1.00 52.25 95 CYS A O 1
ATOM 729 N N . GLU A 1 96 ? -11.996 7.816 -3.557 1.00 56.06 96 GLU A N 1
ATOM 730 C CA . GLU A 1 96 ? -13.151 8.479 -4.186 1.00 56.06 96 GLU A CA 1
ATOM 731 C C . GLU A 1 96 ? -14.492 8.069 -3.561 1.00 56.06 96 GLU A C 1
ATOM 733 O O . GLU A 1 96 ? -15.416 8.883 -3.499 1.00 56.06 96 GLU A O 1
ATOM 738 N N . HIS A 1 97 ? -14.608 6.832 -3.070 1.00 58.25 97 HIS A N 1
ATOM 739 C CA . HIS A 1 97 ? -15.878 6.296 -2.581 1.00 58.25 97 HIS A CA 1
ATOM 740 C C . HIS A 1 97 ? -16.000 6.187 -1.059 1.00 58.25 97 HIS A C 1
ATOM 742 O O . HIS A 1 97 ? -17.117 6.302 -0.560 1.00 58.25 97 HIS A O 1
ATOM 748 N N . PHE A 1 98 ? -14.909 5.949 -0.324 1.00 58.38 98 PHE A N 1
ATOM 749 C CA . PHE A 1 98 ? -14.984 5.677 1.119 1.00 58.38 98 PHE A CA 1
ATOM 750 C C . PHE A 1 98 ? -14.530 6.832 2.005 1.00 58.38 98 PHE A C 1
ATOM 752 O O . PHE A 1 98 ? -15.079 6.989 3.093 1.00 58.38 98 PHE A O 1
ATOM 759 N N . THR A 1 99 ? -13.563 7.639 1.566 1.00 64.50 99 THR A N 1
ATOM 760 C CA . THR A 1 99 ? -12.997 8.710 2.401 1.00 64.50 99 THR A CA 1
ATOM 761 C C . THR A 1 99 ? -13.363 10.110 1.917 1.00 64.50 99 THR A C 1
ATOM 763 O O . THR A 1 99 ? -13.209 11.070 2.659 1.00 64.50 99 THR A O 1
ATOM 766 N N . SER A 1 100 ? -13.940 10.244 0.719 1.00 65.69 100 SER A N 1
ATOM 767 C CA . SER A 1 100 ? -14.314 11.538 0.126 1.00 65.69 100 SER A CA 1
ATOM 768 C C . SER A 1 100 ? -15.349 12.343 0.921 1.00 65.69 100 SER A C 1
ATOM 770 O O . SER A 1 100 ? -15.440 13.557 0.748 1.00 65.69 100 SER A O 1
ATOM 772 N N . SER A 1 101 ? -16.128 11.691 1.788 1.00 74.69 101 SER A N 1
ATOM 773 C CA . SER A 1 101 ? -17.076 12.351 2.690 1.00 74.69 101 SER A CA 1
ATOM 774 C C . SER A 1 101 ? -16.510 12.653 4.078 1.00 74.69 101 SER A C 1
ATOM 776 O O . SER A 1 101 ? -17.224 13.241 4.888 1.00 74.69 101 SER A O 1
ATOM 778 N N . LEU A 1 102 ? -15.290 12.205 4.382 1.00 76.94 102 LEU A N 1
ATOM 779 C CA . LEU A 1 102 ? -14.659 12.452 5.672 1.00 76.94 102 LEU A CA 1
ATOM 780 C C . LEU A 1 102 ? -14.185 13.901 5.744 1.00 76.94 102 LEU A C 1
ATOM 782 O O . LEU A 1 102 ? -13.725 14.490 4.765 1.00 76.94 102 LEU A O 1
ATOM 786 N N . THR A 1 103 ? -14.284 14.483 6.931 1.00 83.25 103 THR A N 1
ATOM 787 C CA . THR A 1 103 ? -13.583 15.727 7.242 1.00 83.25 103 THR A CA 1
ATOM 788 C C . THR A 1 103 ? -12.068 15.496 7.255 1.00 83.25 103 THR A C 1
ATOM 790 O O . THR A 1 103 ? -11.592 14.361 7.298 1.00 83.25 103 THR A O 1
ATOM 793 N N . GLU A 1 104 ? -11.289 16.578 7.232 1.00 75.19 104 GLU A N 1
ATOM 794 C CA . GLU A 1 104 ? -9.822 16.502 7.269 1.00 75.19 104 GLU A CA 1
ATOM 795 C C . GLU A 1 104 ? -9.323 15.748 8.514 1.00 75.19 104 GLU A C 1
ATOM 797 O O . GLU A 1 104 ? -8.538 14.814 8.390 1.00 75.19 104 GLU A O 1
ATOM 802 N N . GLY A 1 105 ? -9.882 16.048 9.693 1.00 75.12 105 GLY A N 1
ATOM 803 C CA . GLY A 1 105 ? -9.531 15.344 10.932 1.00 75.12 105 GLY A CA 1
ATOM 804 C C . GLY A 1 105 ? -9.986 13.880 10.975 1.00 75.12 105 GLY A C 1
ATOM 805 O O . GLY A 1 105 ? -9.315 13.044 11.571 1.00 75.12 105 GLY A O 1
ATOM 806 N N . GLU A 1 106 ? -11.103 13.531 10.330 1.00 72.50 106 GLU A N 1
ATOM 807 C CA . GLU A 1 106 ? -11.532 12.128 10.209 1.00 72.50 106 GLU A CA 1
ATOM 808 C C . GLU A 1 106 ? -10.662 11.345 9.221 1.00 72.50 106 GLU A C 1
ATOM 810 O O . GLU A 1 106 ? -10.440 10.153 9.417 1.00 72.50 10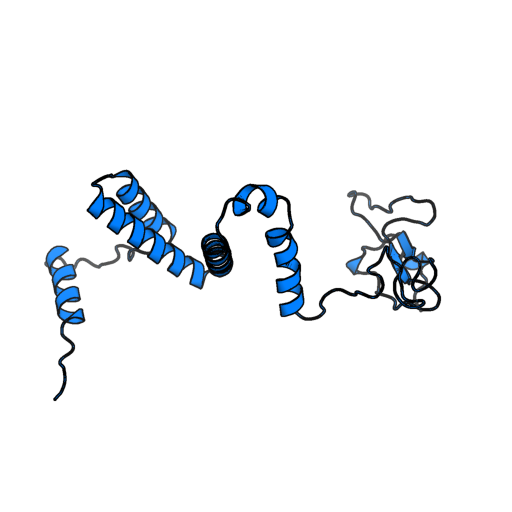6 GLU A O 1
ATOM 815 N N . SER A 1 107 ? -10.163 12.011 8.178 1.00 72.12 107 SER A N 1
ATOM 816 C CA . SER A 1 107 ? -9.236 11.417 7.215 1.00 72.12 107 SER A CA 1
ATOM 817 C C . SER A 1 107 ? -7.886 11.134 7.869 1.00 72.12 107 SER A C 1
ATOM 819 O O . SER A 1 107 ? -7.366 10.034 7.722 1.00 72.12 107 SER A O 1
ATOM 821 N N . GLU A 1 108 ? -7.367 12.081 8.655 1.00 74.50 108 GLU A N 1
ATOM 822 C CA . GLU A 1 108 ? -6.135 11.902 9.432 1.00 74.50 108 GLU A CA 1
ATOM 823 C C . GLU A 1 108 ? -6.271 10.752 10.441 1.00 74.50 108 GLU A C 1
ATOM 825 O O . GLU A 1 108 ? -5.443 9.847 10.461 1.00 74.50 108 GLU A O 1
ATOM 830 N N . ALA A 1 109 ? -7.369 10.710 11.204 1.00 75.06 109 ALA A N 1
ATOM 831 C CA . ALA A 1 109 ? -7.631 9.615 12.140 1.00 75.06 109 ALA A CA 1
ATOM 832 C C . ALA A 1 109 ? -7.802 8.250 11.444 1.00 75.06 109 ALA A C 1
ATOM 834 O O . ALA A 1 109 ? -7.481 7.213 12.025 1.00 75.06 109 ALA A O 1
ATOM 835 N N . PHE A 1 110 ? -8.330 8.228 10.216 1.00 76.94 110 PHE A N 1
ATOM 836 C CA . PHE A 1 110 ? -8.443 7.008 9.418 1.00 76.94 110 PHE A CA 1
ATOM 837 C C . PHE A 1 110 ? -7.076 6.510 8.936 1.00 76.94 110 PHE A C 1
ATOM 839 O O . PHE A 1 110 ? -6.822 5.310 9.028 1.00 76.94 110 PHE A O 1
ATOM 846 N N . GLU A 1 111 ? -6.214 7.403 8.434 1.00 73.50 111 GLU A N 1
ATOM 847 C CA . GLU A 1 111 ? -4.847 7.059 8.014 1.00 73.50 111 GLU A CA 1
ATOM 848 C C . GLU A 1 111 ? -4.034 6.521 9.202 1.00 73.50 111 GLU A C 1
ATOM 850 O O . GLU A 1 111 ? -3.481 5.427 9.111 1.00 73.50 111 GLU A O 1
ATOM 855 N N . ASP A 1 112 ? -4.075 7.211 10.345 1.00 77.06 112 ASP A N 1
ATOM 856 C CA . ASP A 1 112 ? -3.382 6.808 11.577 1.00 77.06 112 ASP A CA 1
ATOM 857 C C . ASP A 1 112 ? -3.841 5.421 12.065 1.00 77.06 112 ASP A C 1
ATOM 859 O O . ASP A 1 112 ? -3.041 4.520 12.326 1.00 77.06 112 ASP A O 1
ATOM 863 N N . ALA A 1 113 ? -5.158 5.186 12.092 1.00 74.19 113 ALA A N 1
ATOM 864 C CA . ALA A 1 113 ? -5.708 3.882 12.450 1.00 74.19 113 ALA A CA 1
ATOM 865 C C . ALA A 1 113 ? -5.342 2.781 11.440 1.00 74.19 113 ALA A C 1
ATOM 867 O O . ALA A 1 113 ? -5.161 1.629 11.834 1.00 74.19 113 ALA A O 1
ATOM 868 N N . TYR A 1 114 ? -5.271 3.099 10.146 1.00 74.00 114 TYR A N 1
ATOM 869 C CA . TYR A 1 114 ? -4.904 2.139 9.108 1.00 74.00 114 TYR A CA 1
ATOM 870 C C . TYR A 1 114 ? -3.444 1.699 9.238 1.00 74.00 114 TYR A C 1
ATOM 872 O O . TYR A 1 114 ? -3.176 0.496 9.205 1.00 74.00 114 TYR A O 1
ATOM 880 N N . ASP A 1 115 ? -2.529 2.648 9.435 1.00 74.69 115 ASP A N 1
ATOM 881 C CA . ASP A 1 115 ? -1.102 2.363 9.586 1.00 74.69 115 ASP A CA 1
ATOM 882 C C . ASP A 1 115 ? -0.848 1.507 10.838 1.00 74.69 115 ASP A C 1
ATOM 884 O O . ASP A 1 115 ? -0.209 0.455 10.747 1.00 74.69 115 ASP A O 1
ATOM 888 N N . HIS A 1 116 ? -1.468 1.849 11.973 1.00 76.25 116 HIS A N 1
ATOM 889 C CA . HIS A 1 116 ? -1.394 1.041 13.196 1.00 76.25 116 HIS A CA 1
ATOM 890 C C . HIS A 1 116 ? -2.003 -0.362 13.051 1.00 76.25 116 HIS A C 1
ATOM 892 O O . HIS A 1 116 ? -1.574 -1.303 13.711 1.00 76.25 116 HIS A O 1
ATOM 898 N N . LEU A 1 117 ? -2.997 -0.558 12.181 1.00 77.19 117 LEU A N 1
ATOM 899 C CA . LEU A 1 117 ? -3.548 -1.893 11.915 1.00 77.19 117 LEU A CA 1
ATOM 900 C C . LEU A 1 117 ? -2.655 -2.745 10.997 1.00 77.19 117 LEU A C 1
ATOM 902 O O . LEU A 1 117 ? -2.880 -3.956 10.895 1.00 77.19 117 LEU A O 1
ATOM 906 N N . GLY A 1 118 ? -1.676 -2.137 10.321 1.00 74.56 118 GLY A N 1
ATOM 907 C CA . GLY A 1 118 ? -0.695 -2.828 9.487 1.00 74.56 118 GLY A CA 1
ATOM 908 C C . GLY A 1 118 ? 0.376 -3.569 10.291 1.00 74.56 118 GLY A C 1
ATOM 909 O O . GLY A 1 118 ? 0.866 -4.606 9.832 1.00 74.56 118 GLY A O 1
ATOM 910 N N . ASP A 1 119 ? 0.701 -3.086 11.493 1.00 79.81 119 ASP A N 1
ATOM 911 C CA . ASP A 1 119 ? 1.644 -3.732 12.407 1.00 79.81 119 ASP A CA 1
ATOM 912 C C . ASP A 1 119 ? 0.913 -4.637 13.426 1.00 79.81 119 ASP A C 1
ATOM 914 O O . ASP A 1 119 ? -0.037 -4.202 14.080 1.00 79.81 119 ASP A O 1
ATOM 918 N N . PRO A 1 120 ? 1.318 -5.912 13.598 1.00 75.19 120 PRO A N 1
ATOM 919 C CA . PRO A 1 120 ? 0.655 -6.827 14.529 1.00 75.19 120 PRO A CA 1
ATOM 920 C C . PRO A 1 120 ? 0.644 -6.378 15.998 1.00 75.19 120 PRO A C 1
ATOM 922 O O . PRO A 1 120 ? -0.280 -6.751 16.724 1.00 75.19 120 PRO A O 1
ATOM 925 N N . GLY A 1 121 ? 1.662 -5.639 16.449 1.00 74.06 121 GLY A N 1
ATOM 926 C CA . GLY A 1 121 ? 1.742 -5.112 17.810 1.00 74.06 121 GLY A CA 1
ATOM 927 C C . GLY A 1 121 ? 0.762 -3.962 18.015 1.00 74.06 121 GLY A C 1
ATOM 928 O O . GLY A 1 121 ? -0.075 -4.014 18.919 1.00 74.06 121 GLY A O 1
ATOM 929 N N . ASP A 1 122 ? 0.794 -2.986 17.113 1.00 79.06 122 ASP A N 1
ATOM 930 C CA . ASP A 1 122 ? -0.078 -1.809 17.165 1.00 79.06 122 ASP A CA 1
ATOM 931 C C . ASP A 1 122 ? -1.558 -2.177 16.957 1.00 79.06 122 ASP A C 1
ATOM 933 O O . ASP A 1 122 ? -2.450 -1.639 17.623 1.00 79.06 122 ASP A O 1
ATOM 937 N N . ALA A 1 123 ? -1.844 -3.183 16.124 1.00 80.44 123 ALA A N 1
ATOM 938 C CA . ALA A 1 123 ? -3.198 -3.689 15.917 1.00 80.44 123 ALA A CA 1
ATOM 939 C C . ALA A 1 123 ? -3.845 -4.193 17.220 1.00 80.44 123 ALA A C 1
ATOM 941 O O . ALA A 1 123 ? -5.069 -4.109 17.389 1.00 80.44 123 ALA A O 1
ATOM 942 N N . GLN A 1 124 ? -3.043 -4.702 18.160 1.00 83.69 124 GLN A N 1
ATOM 943 C CA . GLN A 1 124 ? -3.539 -5.153 19.456 1.00 83.69 124 GLN A CA 1
ATOM 944 C C . GLN A 1 124 ? -3.919 -3.977 20.364 1.00 83.69 124 GLN A C 1
ATOM 946 O O . GLN A 1 124 ? -4.922 -4.057 21.080 1.00 83.69 124 GLN A O 1
ATOM 951 N N . ASP A 1 125 ? -3.193 -2.865 20.290 1.00 80.81 125 ASP A N 1
ATOM 952 C CA . ASP A 1 125 ? -3.519 -1.646 21.029 1.00 80.81 125 ASP A CA 1
ATOM 953 C C . ASP A 1 125 ? -4.758 -0.948 20.459 1.00 80.81 125 ASP A C 1
ATOM 955 O O . ASP A 1 125 ? -5.652 -0.560 21.221 1.00 80.81 125 ASP A O 1
ATOM 959 N N . VAL A 1 126 ? -4.911 -0.922 19.131 1.00 86.56 126 VAL A N 1
ATOM 960 C CA . VAL A 1 126 ? -6.152 -0.471 18.479 1.00 86.56 126 VAL A CA 1
ATOM 961 C C . VAL A 1 126 ? -7.343 -1.331 18.921 1.00 86.56 126 VAL A C 1
ATOM 963 O O . VAL A 1 126 ? -8.410 -0.806 19.256 1.00 86.56 126 VAL A O 1
ATOM 966 N N . ALA A 1 127 ? -7.175 -2.656 18.996 1.00 86.94 127 ALA A N 1
ATOM 967 C CA . ALA A 1 127 ? -8.227 -3.554 19.465 1.00 86.94 127 ALA A CA 1
ATOM 968 C C . ALA A 1 127 ? -8.601 -3.307 20.941 1.00 86.94 127 ALA A C 1
ATOM 970 O O . ALA A 1 127 ? -9.790 -3.293 21.274 1.00 86.94 127 ALA A O 1
ATOM 971 N N . ARG A 1 128 ? -7.619 -3.049 21.819 1.00 85.56 128 ARG A N 1
ATOM 972 C CA . ARG A 1 128 ? -7.841 -2.671 23.231 1.00 85.56 128 ARG A CA 1
ATOM 973 C C . ARG A 1 128 ? -8.599 -1.352 23.363 1.00 85.56 128 ARG A C 1
ATOM 975 O O . ARG A 1 128 ? -9.538 -1.262 24.164 1.00 85.56 128 ARG A O 1
ATOM 982 N N . ALA A 1 129 ? -8.240 -0.347 22.566 1.00 84.50 129 ALA A N 1
ATOM 983 C CA . ALA A 1 129 ? -8.938 0.934 22.533 1.00 84.50 129 ALA A CA 1
ATOM 984 C C . ALA A 1 129 ? -10.395 0.758 22.069 1.00 84.50 129 ALA A C 1
ATOM 986 O O . ALA A 1 129 ? -11.325 1.202 22.748 1.00 84.50 129 ALA A O 1
ATOM 987 N N . ALA A 1 130 ? -10.616 0.021 20.976 1.00 88.88 130 ALA A N 1
ATOM 988 C CA . ALA A 1 130 ? -11.951 -0.264 20.451 1.00 88.88 130 ALA A CA 1
ATOM 989 C C . ALA A 1 130 ? -12.826 -1.048 21.447 1.00 88.88 130 ALA A C 1
ATOM 991 O O . ALA A 1 130 ? -14.007 -0.729 21.625 1.00 88.88 130 ALA A O 1
ATOM 992 N N . ALA A 1 131 ? -12.255 -2.043 22.135 1.00 87.19 131 ALA A N 1
ATOM 993 C CA . ALA A 1 131 ? -12.938 -2.783 23.193 1.00 87.19 131 ALA A CA 1
ATOM 994 C C . ALA A 1 131 ? -13.349 -1.843 24.341 1.00 87.19 131 ALA A C 1
ATOM 996 O O . ALA A 1 131 ? -14.513 -1.828 24.753 1.00 87.19 131 ALA A O 1
ATOM 997 N N . SER A 1 132 ? -12.438 -0.977 24.788 1.00 83.31 132 SER A N 1
ATOM 998 C CA . SER A 1 132 ? -12.709 0.015 25.837 1.00 83.31 132 SER A CA 1
ATOM 999 C C . SER A 1 132 ? -13.841 0.976 25.451 1.00 83.31 132 SER A C 1
ATOM 1001 O O . SER A 1 132 ? -14.733 1.248 26.259 1.00 83.31 132 SER A O 1
ATOM 1003 N N . MET A 1 133 ? -13.871 1.442 24.197 1.00 85.19 133 MET A N 1
ATOM 1004 C CA . MET A 1 133 ? -14.960 2.280 23.683 1.00 85.19 133 MET A CA 1
ATOM 1005 C C . MET A 1 133 ? -16.303 1.544 23.672 1.00 85.19 133 MET A C 1
ATOM 1007 O O . MET A 1 133 ? -17.314 2.127 24.065 1.00 85.19 133 MET A O 1
ATOM 1011 N N . CYS A 1 134 ? -16.332 0.268 23.273 1.00 82.38 134 CYS A N 1
ATOM 1012 C CA . CYS A 1 134 ? -17.552 -0.541 23.313 1.00 82.38 134 CYS A CA 1
ATOM 1013 C C . CYS A 1 134 ? -18.099 -0.651 24.745 1.00 82.38 134 CYS A C 1
ATOM 1015 O O . CYS A 1 134 ? -19.290 -0.429 24.968 1.00 82.38 134 CYS A O 1
ATOM 1017 N N . LEU A 1 135 ? -17.233 -0.895 25.733 1.00 82.00 135 LEU A N 1
ATOM 1018 C CA . LEU A 1 135 ? -17.638 -0.963 27.137 1.00 82.00 135 LEU A CA 1
ATOM 1019 C C . LEU A 1 135 ? -18.203 0.376 27.645 1.00 82.00 135 LEU A C 1
ATOM 1021 O O . LEU A 1 135 ? -19.237 0.408 28.318 1.00 82.00 135 LEU A O 1
ATOM 1025 N N . LEU A 1 136 ? -17.569 1.497 27.283 1.00 78.88 136 LEU A N 1
ATOM 1026 C CA . LEU A 1 136 ? -18.059 2.839 27.619 1.00 78.88 136 LEU A CA 1
ATOM 1027 C C . LEU A 1 136 ? -19.427 3.132 26.988 1.00 78.88 136 LEU A C 1
ATOM 1029 O O . LEU A 1 136 ? -20.300 3.698 27.651 1.00 78.88 136 LEU A O 1
ATOM 1033 N N . GLN A 1 137 ? -19.636 2.730 25.732 1.00 80.81 137 GLN A N 1
ATOM 1034 C CA . GLN A 1 137 ? -20.910 2.929 25.042 1.00 80.81 137 GLN A CA 1
ATOM 1035 C C . GLN A 1 137 ? -22.022 2.057 25.618 1.00 80.81 137 GLN A C 1
ATOM 1037 O O . GLN A 1 137 ? -23.135 2.553 25.806 1.00 80.81 137 GLN A O 1
ATOM 1042 N N . PHE A 1 138 ? -21.729 0.807 25.986 1.00 87.00 138 PHE A N 1
ATOM 1043 C CA . PHE A 1 138 ? -22.666 -0.029 26.737 1.00 87.00 138 PHE A CA 1
ATOM 1044 C C . PHE A 1 138 ? -23.057 0.641 28.058 1.00 87.00 138 PHE A C 1
ATOM 1046 O O . PHE A 1 138 ? -24.241 0.818 28.328 1.00 87.00 138 PHE A O 1
ATOM 1053 N N . ARG A 1 139 ? -22.079 1.120 28.841 1.00 85.81 139 ARG A N 1
ATOM 1054 C CA . ARG A 1 139 ? -22.347 1.799 30.119 1.00 85.81 139 ARG A CA 1
ATOM 1055 C C . ARG A 1 139 ? -23.228 3.041 29.964 1.00 85.81 139 ARG A C 1
ATOM 1057 O O . ARG A 1 139 ? -24.011 3.346 30.858 1.00 85.81 139 ARG A O 1
ATOM 1064 N N . ARG A 1 140 ? -23.083 3.777 28.860 1.00 82.38 140 ARG A N 1
ATOM 1065 C CA . ARG A 1 140 ? -23.874 4.985 28.580 1.00 82.38 140 ARG A CA 1
ATOM 1066 C C . ARG A 1 140 ? -25.281 4.690 28.074 1.00 82.38 140 ARG A C 1
ATOM 1068 O O . ARG A 1 140 ? -26.207 5.403 28.443 1.00 82.38 140 ARG A O 1
ATOM 1075 N N . SER A 1 141 ? -25.425 3.702 27.197 1.00 93.75 141 SER A N 1
ATOM 1076 C CA . SER A 1 141 ? -26.668 3.459 26.451 1.00 93.75 141 SER A CA 1
ATOM 1077 C C . SER A 1 141 ? -27.514 2.309 26.995 1.00 93.75 141 SER A C 1
ATOM 1079 O O . SER A 1 141 ? -28.716 2.280 26.753 1.00 93.75 141 SER A O 1
ATOM 1081 N N . GLY A 1 142 ? -26.900 1.353 27.695 1.00 90.88 142 GLY A N 1
ATOM 1082 C CA . GLY A 1 142 ? -27.510 0.071 28.051 1.00 90.88 142 GLY A CA 1
ATOM 1083 C C . GLY A 1 142 ? -27.695 -0.892 26.868 1.00 90.88 142 GLY A C 1
ATOM 1084 O O . GLY A 1 142 ? -28.319 -1.933 27.039 1.00 90.88 142 GLY A O 1
ATOM 1085 N N . ASP A 1 143 ? -27.185 -0.573 25.672 1.00 94.00 143 ASP A N 1
ATOM 1086 C CA . ASP A 1 143 ? -27.367 -1.403 24.476 1.00 94.00 143 ASP A CA 1
ATOM 1087 C C . ASP A 1 143 ? -26.388 -2.588 24.454 1.00 94.00 143 ASP A C 1
ATOM 1089 O O . ASP A 1 143 ? -25.181 -2.434 24.242 1.00 94.00 143 ASP A O 1
ATOM 1093 N N . GLU A 1 144 ? -26.928 -3.794 24.635 1.00 93.62 144 GLU A N 1
ATOM 1094 C CA . GLU A 1 144 ? -26.175 -5.053 24.678 1.00 93.62 144 GLU A CA 1
ATOM 1095 C C . GLU A 1 144 ? -25.354 -5.342 23.415 1.00 93.62 144 GLU A C 1
ATOM 1097 O O . GLU A 1 144 ? -24.412 -6.134 23.467 1.00 93.62 144 GLU A O 1
ATOM 1102 N N . ARG A 1 145 ? -25.664 -4.720 22.269 1.00 93.06 145 ARG A N 1
ATOM 1103 C CA . ARG A 1 145 ? -24.870 -4.909 21.045 1.00 93.06 145 ARG A CA 1
ATOM 1104 C C . ARG A 1 145 ? -23.419 -4.478 21.247 1.00 93.06 145 ARG A C 1
ATOM 1106 O O . ARG A 1 145 ? -22.520 -5.122 20.707 1.00 93.06 145 ARG A O 1
ATOM 1113 N N . PHE A 1 146 ? -23.184 -3.438 22.047 1.00 82.81 146 PHE A N 1
ATOM 1114 C CA . PHE A 1 146 ? -21.832 -3.003 22.391 1.00 82.81 146 PHE A CA 1
ATOM 1115 C C . PHE A 1 146 ? -21.133 -3.986 23.329 1.00 82.81 146 PHE A C 1
ATOM 1117 O O . PHE A 1 146 ? -19.944 -4.235 23.148 1.00 82.81 146 PHE A O 1
ATOM 1124 N N . LEU A 1 147 ? -21.861 -4.596 24.270 1.00 88.00 147 LEU A N 1
ATOM 1125 C CA . LEU A 1 147 ? -21.303 -5.616 25.160 1.00 88.00 147 LEU A CA 1
ATOM 1126 C C . LEU A 1 147 ? -20.880 -6.869 24.377 1.00 88.00 147 LEU A C 1
ATOM 1128 O O . LEU A 1 147 ? -19.741 -7.305 24.494 1.00 88.00 147 LEU A O 1
ATOM 1132 N N . ARG A 1 148 ? -21.734 -7.368 23.473 1.00 91.69 148 ARG A N 1
ATOM 1133 C CA . ARG A 1 148 ? -21.388 -8.506 22.598 1.00 91.69 148 ARG A CA 1
ATOM 1134 C C . ARG A 1 148 ? -20.207 -8.192 21.682 1.00 91.69 148 ARG A C 1
ATOM 1136 O O . ARG A 1 148 ? -19.394 -9.061 21.379 1.00 91.69 148 ARG A O 1
ATOM 1143 N N . ARG A 1 149 ? -20.107 -6.944 21.206 1.00 92.25 149 ARG A N 1
ATOM 1144 C CA . ARG A 1 149 ? -18.966 -6.513 20.392 1.00 92.25 149 ARG A CA 1
ATOM 1145 C C . ARG A 1 149 ? -17.681 -6.440 21.214 1.00 92.25 149 ARG A C 1
ATOM 1147 O O . ARG A 1 149 ? -16.643 -6.836 20.694 1.00 92.25 149 ARG A O 1
ATOM 1154 N N . PHE A 1 150 ? -17.755 -5.962 22.455 1.00 91.00 150 PHE A N 1
ATOM 1155 C CA . PHE A 1 150 ? -16.643 -5.967 23.403 1.00 91.00 150 PHE A CA 1
ATOM 1156 C C . PHE A 1 150 ? -16.131 -7.390 23.647 1.00 91.00 150 PHE A C 1
ATOM 1158 O O . PHE A 1 150 ? -14.953 -7.640 23.417 1.00 91.00 150 PHE A O 1
ATOM 1165 N N . GLU A 1 151 ? -17.014 -8.325 24.006 1.00 88.75 151 GLU A N 1
ATOM 1166 C CA . GLU A 1 151 ? -16.664 -9.740 24.214 1.00 88.75 151 GLU A CA 1
ATOM 1167 C C . GLU A 1 151 ? -15.981 -10.328 22.972 1.00 88.75 151 GLU A C 1
ATOM 1169 O O . GLU A 1 151 ? -14.873 -10.852 23.055 1.00 88.75 151 GLU A O 1
ATOM 1174 N N . GLY A 1 152 ? -16.562 -10.117 21.785 1.00 91.56 152 GLY A N 1
ATOM 1175 C CA . GLY A 1 152 ? -15.974 -10.604 20.538 1.00 91.56 152 GLY A CA 1
ATOM 1176 C C . GLY A 1 152 ? -14.610 -9.991 20.191 1.00 91.56 152 GLY A C 1
ATOM 1177 O O . GLY A 1 152 ? -13.806 -10.643 19.525 1.00 91.56 152 GLY A O 1
ATOM 1178 N N . LEU A 1 153 ? -14.329 -8.750 20.608 1.00 90.44 153 LEU A N 1
ATOM 1179 C CA . LEU A 1 153 ? -12.997 -8.150 20.468 1.00 90.44 153 LEU A CA 1
ATOM 1180 C C . LEU A 1 153 ? -12.015 -8.766 21.469 1.00 90.44 153 LEU A C 1
ATOM 1182 O O . LEU A 1 153 ? -10.895 -9.096 21.081 1.00 90.44 153 LEU A O 1
ATOM 1186 N N . CYS A 1 154 ? -12.439 -8.960 22.719 1.00 88.62 154 CYS A N 1
ATOM 1187 C CA . CYS A 1 154 ? -11.615 -9.570 23.755 1.00 88.62 154 CYS A CA 1
ATOM 1188 C C . CYS A 1 154 ? -11.190 -10.992 23.395 1.00 88.62 154 CYS A C 1
ATOM 1190 O O . CYS A 1 154 ? -10.001 -11.292 23.485 1.00 88.62 154 CYS A O 1
ATOM 1192 N N . ASP A 1 155 ? -12.119 -11.814 22.909 1.00 88.38 155 ASP A N 1
ATOM 1193 C CA . ASP A 1 155 ? -11.841 -13.192 22.501 1.00 88.38 155 ASP A CA 1
ATOM 1194 C C . ASP A 1 155 ? -10.929 -13.241 21.274 1.00 88.38 155 ASP A C 1
ATOM 1196 O O . ASP A 1 155 ? -9.928 -13.955 21.249 1.00 88.38 155 ASP A O 1
ATOM 1200 N N . LYS A 1 156 ? -11.251 -12.454 20.238 1.00 90.31 156 LYS A N 1
ATOM 1201 C CA . LYS A 1 156 ? -10.527 -12.501 18.961 1.00 90.31 156 LYS A CA 1
ATOM 1202 C C . LYS A 1 156 ? -9.075 -12.042 19.089 1.00 90.31 156 LYS A C 1
ATOM 1204 O O . LYS A 1 156 ? -8.216 -12.570 18.388 1.00 90.31 156 LYS A O 1
ATOM 1209 N N . PHE A 1 157 ? -8.819 -11.048 19.934 1.00 87.38 157 PHE A N 1
ATOM 1210 C CA . PHE A 1 157 ? -7.492 -10.457 20.110 1.00 87.38 157 PHE A CA 1
ATOM 1211 C C . PHE A 1 157 ? -6.800 -10.901 21.406 1.00 87.38 157 PHE A C 1
ATOM 1213 O O . PHE A 1 157 ? -5.734 -10.374 21.726 1.00 87.38 157 PHE A O 1
ATOM 1220 N N . GLY A 1 158 ? -7.393 -11.838 22.159 1.00 87.69 158 GLY A N 1
ATOM 1221 C CA . GLY A 1 158 ? -6.853 -12.311 23.438 1.00 87.69 158 GLY A CA 1
ATOM 1222 C C . GLY A 1 158 ? -6.591 -11.173 24.428 1.00 87.69 158 GLY A C 1
ATOM 1223 O O . GLY A 1 158 ? -5.553 -11.149 25.082 1.00 87.69 158 GLY A O 1
ATOM 1224 N N . ILE A 1 159 ? -7.477 -10.170 24.464 1.00 86.31 159 ILE A N 1
ATOM 1225 C CA . ILE A 1 159 ? -7.294 -8.969 25.300 1.00 86.31 159 ILE A CA 1
ATOM 1226 C C . ILE A 1 159 ? -7.561 -9.301 26.764 1.00 86.31 159 ILE A C 1
ATOM 1228 O O . ILE A 1 159 ? -6.861 -8.810 27.650 1.00 86.31 159 ILE A O 1
ATOM 1232 N N . ALA A 1 160 ? -8.583 -10.119 27.016 1.00 76.69 160 ALA A N 1
ATOM 1233 C CA . ALA A 1 160 ? -8.801 -10.670 28.338 1.00 76.69 160 ALA A CA 1
ATOM 1234 C C . ALA A 1 160 ? -7.761 -11.778 28.574 1.00 76.69 160 ALA A C 1
ATOM 1236 O O . ALA A 1 160 ? -7.540 -12.592 27.672 1.00 76.69 160 ALA A O 1
ATOM 1237 N N . PRO A 1 161 ? -7.109 -11.819 29.749 1.00 58.34 161 PRO A N 1
ATOM 1238 C CA . PRO A 1 161 ? -6.243 -12.937 30.088 1.00 58.34 161 PRO A CA 1
ATOM 1239 C C . PRO A 1 161 ? -7.054 -14.229 29.974 1.00 58.34 161 PRO A C 1
ATOM 1241 O O . PRO A 1 161 ? -8.167 -14.305 30.492 1.00 58.34 161 PRO A O 1
ATOM 1244 N N . ALA A 1 162 ? -6.509 -15.218 29.264 1.00 53.28 162 ALA A N 1
ATOM 1245 C CA . ALA A 1 162 ? -7.100 -16.546 29.225 1.00 53.28 162 ALA A CA 1
ATOM 1246 C C . ALA A 1 162 ? -7.251 -17.051 30.664 1.00 53.28 162 ALA A C 1
ATOM 1248 O O . ALA A 1 162 ? -6.351 -16.843 31.483 1.00 53.28 162 ALA A O 1
ATOM 1249 N N . ASP A 1 163 ? -8.378 -17.693 30.958 1.00 50.25 163 ASP A N 1
ATOM 1250 C CA . ASP A 1 163 ? -8.635 -18.367 32.228 1.00 50.25 163 ASP A CA 1
ATOM 1251 C C . ASP A 1 163 ? -7.651 -19.541 32.428 1.00 50.25 163 ASP A C 1
ATOM 1253 O O . ASP A 1 163 ? -8.009 -20.709 32.345 1.00 50.25 163 ASP A O 1
ATOM 1257 N N . GLU A 1 164 ? -6.390 -19.240 32.718 1.00 42.84 164 GLU A N 1
ATOM 1258 C CA . GLU A 1 164 ? -5.518 -20.063 33.551 1.00 42.84 164 GLU A CA 1
ATOM 1259 C C . GLU A 1 164 ? -5.160 -19.248 34.798 1.00 42.84 164 GLU A C 1
ATOM 1261 O O . GLU A 1 164 ? -4.004 -19.042 35.160 1.00 42.84 164 GLU A O 1
ATOM 1266 N N . LEU A 1 165 ? -6.192 -18.770 35.495 1.00 44.31 165 LEU A N 1
ATOM 1267 C CA . LEU A 1 165 ? -6.081 -18.658 36.940 1.00 44.31 165 LEU A CA 1
ATOM 1268 C C . LEU A 1 165 ? -6.264 -20.075 37.485 1.00 44.31 165 LEU A C 1
ATOM 1270 O O . LEU A 1 165 ? -7.380 -20.592 37.517 1.00 44.31 165 LEU A O 1
ATOM 1274 N N . GLU A 1 166 ? -5.177 -20.712 37.924 1.00 39.56 166 GLU A N 1
ATOM 1275 C CA . GLU A 1 166 ? -5.282 -21.823 38.866 1.00 39.56 166 GLU A CA 1
ATOM 1276 C C . GLU A 1 166 ? -6.060 -21.319 40.089 1.00 39.56 166 GLU A C 1
ATOM 1278 O O . GLU A 1 166 ? -5.525 -20.651 40.980 1.00 39.56 166 GLU A O 1
ATOM 1283 N N . VAL A 1 167 ? -7.360 -21.613 40.121 1.00 40.53 167 VAL A N 1
ATOM 1284 C CA . VAL A 1 167 ? -8.210 -21.375 41.282 1.00 40.53 167 VAL A CA 1
ATOM 1285 C C . VAL A 1 167 ? -7.795 -22.387 42.346 1.00 40.53 167 VAL A C 1
ATOM 1287 O O . VAL A 1 167 ? -8.404 -23.441 42.523 1.00 40.53 167 VAL A O 1
ATOM 1290 N N . SER A 1 168 ? -6.725 -22.070 43.074 1.00 38.28 168 SER A N 1
ATOM 1291 C CA . SER A 1 168 ? -6.522 -22.625 44.408 1.00 38.28 168 SER A CA 1
ATOM 1292 C C . SER A 1 168 ? -7.724 -22.176 45.251 1.00 38.28 168 SER A C 1
ATOM 1294 O O . SER A 1 168 ? -7.951 -20.991 45.491 1.00 38.28 168 SER A O 1
ATOM 1296 N N . GLY A 1 169 ? -8.606 -23.134 45.542 1.00 41.25 169 GLY A N 1
ATOM 1297 C CA . GLY A 1 169 ? -10.016 -22.902 45.857 1.00 41.25 169 GLY A CA 1
ATOM 1298 C C . GLY A 1 169 ? -10.320 -22.198 47.177 1.00 41.25 169 GLY A C 1
ATOM 1299 O O . GLY A 1 169 ? -10.810 -22.837 48.106 1.00 41.25 169 GLY A O 1
ATOM 1300 N N . SER A 1 170 ? -10.134 -20.879 47.253 1.00 44.47 170 SER A N 1
ATOM 1301 C CA . SER A 1 170 ? -10.689 -20.083 48.360 1.00 44.47 170 SER A CA 1
ATOM 1302 C C . SER A 1 170 ? -10.920 -18.592 48.092 1.00 44.47 170 SER A C 1
ATOM 1304 O O . SER A 1 170 ? -11.303 -17.886 49.021 1.00 44.47 170 SER A O 1
ATOM 1306 N N . VAL A 1 171 ? -10.734 -18.086 46.868 1.00 50.81 171 VAL A N 1
ATOM 1307 C CA . VAL A 1 171 ? -10.831 -16.640 46.599 1.00 50.81 171 VAL A CA 1
ATOM 1308 C C . VAL A 1 171 ? -11.786 -16.382 45.438 1.00 50.81 171 VAL A C 1
ATOM 1310 O O . VAL A 1 171 ? -11.627 -16.951 44.361 1.00 50.81 171 VAL A O 1
ATOM 1313 N N . THR A 1 172 ? -12.809 -15.560 45.674 1.00 59.81 172 THR A N 1
ATOM 1314 C CA . THR A 1 172 ? -13.814 -15.221 44.659 1.00 59.81 172 THR A CA 1
ATOM 1315 C C . THR A 1 172 ? -13.244 -14.239 43.628 1.00 59.81 172 THR A C 1
ATOM 1317 O O . THR A 1 172 ? -12.276 -13.524 43.898 1.00 59.81 172 THR A O 1
ATOM 1320 N N . LEU A 1 173 ? -13.839 -14.181 42.431 1.00 50.72 173 LEU A N 1
ATOM 1321 C CA . LEU A 1 173 ? -13.422 -13.253 41.366 1.00 50.72 173 LEU A CA 1
ATOM 1322 C C . LEU A 1 173 ? -13.459 -11.782 41.828 1.00 50.72 173 LEU A C 1
ATOM 1324 O O . LEU A 1 173 ? -12.616 -10.975 41.436 1.00 50.72 173 LEU A O 1
ATOM 1328 N N . GLU A 1 174 ? -14.414 -11.450 42.700 1.00 57.94 174 GLU A N 1
ATOM 1329 C CA . GLU A 1 174 ? -14.558 -10.123 43.305 1.00 57.94 174 GLU A CA 1
ATOM 1330 C C . GLU A 1 174 ? -13.377 -9.792 44.223 1.00 57.94 174 GLU A C 1
ATOM 1332 O O . GLU A 1 174 ? -12.843 -8.683 44.167 1.00 57.94 174 GLU A O 1
ATOM 1337 N N . ASP A 1 175 ? -12.894 -10.764 44.998 1.00 58.38 175 ASP A N 1
ATOM 1338 C CA . ASP A 1 175 ? -11.726 -10.581 45.859 1.00 58.38 175 ASP A CA 1
ATOM 1339 C C . ASP A 1 175 ? -10.449 -10.352 45.040 1.00 58.38 175 ASP A C 1
ATOM 1341 O O . ASP A 1 175 ? -9.637 -9.496 45.394 1.00 58.38 175 ASP A O 1
ATOM 1345 N N . ALA A 1 176 ? -10.277 -11.069 43.923 1.00 61.53 176 ALA A N 1
ATOM 1346 C CA . ALA A 1 176 ? -9.124 -10.910 43.034 1.00 61.53 176 ALA A CA 1
ATOM 1347 C C . ALA A 1 176 ? -9.118 -9.537 42.335 1.00 61.53 176 ALA A C 1
ATOM 1349 O O . ALA A 1 176 ? -8.089 -8.853 42.306 1.00 61.53 176 ALA A O 1
ATOM 1350 N N . PHE A 1 177 ? -10.276 -9.094 41.838 1.00 64.44 177 PHE A N 1
ATOM 1351 C CA . PHE A 1 177 ? -10.433 -7.785 41.201 1.00 64.44 177 PHE A CA 1
ATOM 1352 C C . PHE A 1 177 ? -10.191 -6.632 42.189 1.00 64.44 177 PHE A C 1
ATOM 1354 O O . PHE A 1 177 ? -9.428 -5.705 41.901 1.00 64.44 177 PHE A O 1
ATOM 1361 N N . MET A 1 178 ? -10.753 -6.721 43.399 1.00 67.44 178 MET A N 1
ATOM 1362 C CA . MET A 1 178 ? -10.570 -5.706 4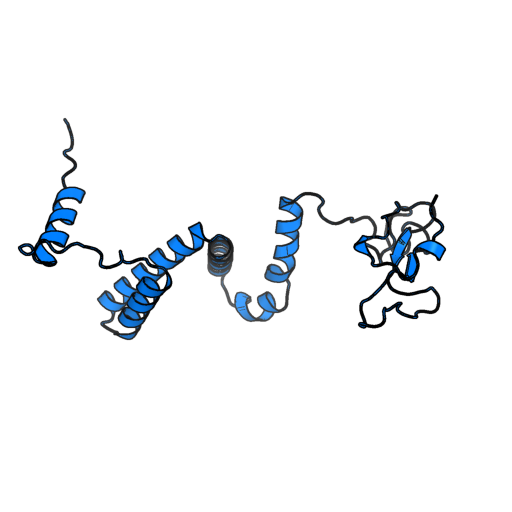4.444 1.00 67.44 178 MET A CA 1
ATOM 1363 C C . MET A 1 178 ? -9.132 -5.652 44.979 1.00 67.44 178 MET A C 1
ATOM 1365 O O . MET A 1 178 ? -8.682 -4.594 45.428 1.00 67.44 178 MET A O 1
ATOM 1369 N N . ARG A 1 179 ? -8.379 -6.758 44.912 1.00 66.38 179 ARG A N 1
ATOM 1370 C CA . ARG A 1 179 ? -6.958 -6.797 45.293 1.00 66.38 179 ARG A CA 1
ATOM 1371 C C . ARG A 1 179 ? -6.078 -6.037 44.303 1.00 66.38 179 ARG A C 1
ATOM 1373 O O . ARG A 1 179 ? -5.256 -5.233 44.736 1.00 66.38 179 ARG A O 1
ATOM 1380 N N . ASN A 1 180 ? -6.306 -6.225 43.003 1.00 65.19 180 ASN A N 1
ATOM 1381 C CA . ASN A 1 180 ? -5.588 -5.504 41.947 1.00 65.19 180 ASN A CA 1
ATOM 1382 C C . ASN A 1 180 ? -5.871 -3.996 41.985 1.00 65.19 180 ASN A C 1
ATOM 1384 O O . ASN A 1 180 ? -4.954 -3.186 41.880 1.00 65.19 180 ASN A O 1
ATOM 1388 N N . LEU A 1 181 ? -7.123 -3.603 42.235 1.00 60.62 181 LEU A N 1
ATOM 1389 C CA . LEU A 1 181 ? -7.503 -2.194 42.396 1.00 60.62 181 LEU A CA 1
ATOM 1390 C C . LEU A 1 181 ? -6.847 -1.527 43.614 1.00 60.62 181 LEU A C 1
ATOM 1392 O O . LEU A 1 181 ? -6.504 -0.346 43.558 1.00 60.62 181 LEU A O 1
ATOM 1396 N N . LYS A 1 182 ? -6.653 -2.266 44.712 1.00 62.53 182 LYS A N 1
ATOM 1397 C CA . LYS A 1 182 ? -5.918 -1.771 45.888 1.00 62.53 182 LYS A CA 1
ATOM 1398 C C . LYS A 1 182 ? -4.418 -1.648 45.628 1.00 62.53 182 LYS A C 1
ATOM 1400 O O . LYS A 1 182 ? -3.817 -0.699 46.111 1.00 62.53 182 LYS A O 1
ATOM 1405 N N . GLN A 1 183 ? -3.831 -2.563 44.858 1.00 64.75 183 GLN A N 1
ATOM 1406 C CA . GLN A 1 183 ? -2.422 -2.489 44.461 1.00 64.75 183 GLN A CA 1
ATOM 1407 C C . GLN A 1 183 ? -2.148 -1.317 43.513 1.00 64.75 183 GLN A C 1
ATOM 1409 O O . GLN A 1 183 ? -1.184 -0.589 43.717 1.00 64.75 183 GLN A O 1
ATOM 1414 N N . ALA A 1 184 ? -3.024 -1.081 42.533 1.00 59.44 184 ALA A N 1
ATOM 1415 C CA . ALA A 1 184 ? -2.874 0.019 41.579 1.00 59.44 184 ALA A CA 1
ATOM 1416 C C . ALA A 1 184 ? -3.010 1.413 42.223 1.00 59.44 184 ALA A C 1
ATOM 1418 O O . ALA A 1 184 ? -2.410 2.371 41.748 1.00 59.44 184 ALA A O 1
ATOM 1419 N N . ASN A 1 185 ? -3.768 1.525 43.318 1.00 62.38 185 ASN A N 1
ATOM 1420 C CA . ASN A 1 185 ? -3.958 2.778 44.060 1.00 62.38 185 ASN A CA 1
ATOM 1421 C C . ASN A 1 185 ? -3.043 2.909 45.294 1.00 62.38 185 ASN A C 1
ATOM 1423 O O . ASN A 1 185 ? -3.179 3.866 46.050 1.00 62.38 185 ASN A O 1
ATOM 1427 N N . GLY A 1 186 ? -2.154 1.939 45.524 1.00 50.44 186 GLY A N 1
ATOM 1428 C CA . GLY A 1 186 ? -1.295 1.850 46.706 1.00 50.44 186 GLY A CA 1
ATOM 1429 C C . GLY A 1 186 ? 0.139 2.333 46.495 1.00 50.44 186 GLY A C 1
ATOM 1430 O O . GLY A 1 186 ? 0.993 1.988 47.305 1.00 50.44 186 GLY A O 1
ATOM 1431 N N . HIS A 1 187 ? 0.431 3.086 45.429 1.00 45.38 187 HIS A N 1
ATOM 1432 C CA . HIS A 1 187 ? 1.715 3.780 45.339 1.00 45.38 187 HIS A CA 1
ATOM 1433 C C . HIS A 1 187 ? 1.693 4.965 46.308 1.00 45.38 187 HIS A C 1
ATOM 1435 O O . HIS A 1 187 ? 1.107 6.012 46.029 1.00 45.38 187 HIS A O 1
ATOM 1441 N N . GLU A 1 188 ? 2.283 4.733 47.479 1.00 43.38 188 GLU A N 1
ATOM 1442 C CA . GLU A 1 188 ? 2.620 5.747 48.465 1.00 43.38 188 GLU A CA 1
ATOM 1443 C C . GLU A 1 188 ? 3.386 6.885 47.779 1.00 43.38 188 GLU A C 1
ATOM 1445 O O . GLU A 1 188 ? 4.346 6.671 47.036 1.00 43.38 188 GLU A O 1
ATOM 1450 N N . VAL A 1 189 ? 2.896 8.104 47.999 1.00 48.09 189 VAL A N 1
ATOM 1451 C CA . VAL A 1 189 ? 3.673 9.324 47.813 1.00 48.09 189 VAL A CA 1
ATOM 1452 C C . VAL A 1 189 ? 4.690 9.306 48.950 1.00 48.09 189 VAL A C 1
ATOM 1454 O O . VAL A 1 189 ? 4.322 9.569 50.092 1.00 48.09 189 VAL A O 1
ATOM 1457 N N . ASP A 1 190 ? 5.922 8.902 48.649 1.00 39.88 190 ASP A N 1
ATOM 1458 C CA . ASP A 1 190 ? 7.055 9.110 49.550 1.00 39.88 190 ASP A CA 1
ATOM 1459 C C . ASP A 1 190 ? 7.289 10.628 49.679 1.00 39.88 190 ASP A C 1
ATOM 1461 O O . ASP A 1 190 ? 7.540 11.306 48.676 1.00 39.88 190 ASP A O 1
ATOM 1465 N N . ASP A 1 191 ? 7.142 11.142 50.905 1.00 42.50 191 ASP A N 1
ATOM 1466 C CA . ASP A 1 191 ? 7.604 12.470 51.352 1.00 42.50 191 ASP A CA 1
ATOM 1467 C C . ASP A 1 191 ? 9.145 12.553 51.376 1.00 42.50 191 ASP A C 1
ATOM 1469 O O . ASP A 1 191 ? 9.799 11.575 51.815 1.00 42.50 191 ASP A O 1
#

Foldseek 3Di:
DDDQVNQWLAAPVPDDQDWWDQFQQAWDQAAPVRDGRADPVRDGGTRGGGRHGAQDPHPDNHYHHPVRQRVHPFDPDPVRVVVVVCCCVCPNPVCVPPVVPPDPVRNVVVVVLVVLCVDLVSVLVVLVVQLVVLVVVCVVPVDCVSVVVSVVSCVVSVVDPPPPPPCPDDADPVRVVVVVVCVVVPPDPDD

Radius of gyration: 29.45 Å; chains: 1; bounding box: 55×40×85 Å

Organism: Natrialba magadii (strain ATCC 43099 / DSM 3394 / CCM 3739 / CIP 104546 / IAM 13178 / JCM 8861 / NBRC 102185 / NCIMB 2190 / MS3) (NCBI:txid547559)

Secondary structure (DSSP, 8-state):
---SGGGTTSBGGGSPP---SSB---EESB-TTSPBPB-TT--BB--EE--SBTTTTSSSSSSS-GGGTTT-----SHHHHHHHHTHHHHHSHHIIIIITTS-HHHHHHHHHHHHHHHSHHHHHHHHHHHHHHHHHHHHHH--HHHHHHHHHHHHHTT-SPPS-----TT--HHHHHHHHHHHHT------